Protein AF-A0A924MZS1-F1 (afdb_monomer_lite)

Secondary structure (DSSP, 8-state):
---------------------------HHHHHHHHHHH----HHHHHHHHHHHHHHHHHHTT-SSSEETTEESS--TTS-HHHHHHHHTTGGG---HHHHHHHHHHHHHHHHHHHHHHHHHHHHH---HHHHHHHHHHHHT--HHHHTSHHHHHHHHHHHHHHHHHHHSTTS---S-TT-HHHHHIIIIISSS---TTS-HHHHHHHHHHHHHHHHHH--STTB-SSSSSSB---TTS-HHHHHHHHTTGGG-S-HHHHHHHHHHHHHHHHHHHHHHHHHHTTS-TTHHHHHHHHHHHHS-HHHHHHHT--HHHHHHHHHHHHHHHHHHHTB-TTS-B--SS--GGG--

Radius of gyration: 25.41 Å; chains: 1; bounding box: 68×72×89 Å

pLDDT: mean 84.21, std 16.55, range [26.95, 98.62]

Sequence (349 aa):
ATKATAADTASTSAAKTSGSSVNVTLSAEALAALAAQTDSRTIDTVVVSAPTALDHLLSDAKATSALKDGKATISLAGLDRRSLYAIASNKGGKFPIEEQVVATLQMKATRDASLSAPASAMRVTGDHAGLYTAALANLEAAGPEEKAMVQWAKDKAALTEGHQQASDKPGVAPSGIDGDPVAAYLKDTGGVVASPRTRDIKAVASDVRSVLDKQYAAATGDGMATDPDDGTIDFSKFDNRSLAAVALNKGAQFSEHEVAQAAAEVKTRNRDSISSSYKSAKGSDSSAFGKSLITQYTAMSDEERQAAGWTPALYDKMVALQNLSDKLASLFNPDGSVNTGGTSLLDYL

Structure (mmCIF, N/CA/C/O backbone):
data_AF-A0A924MZS1-F1
#
_entry.id   AF-A0A924MZS1-F1
#
loop_
_atom_site.group_PDB
_atom_site.id
_atom_site.type_symbol
_atom_site.label_atom_id
_atom_site.label_alt_id
_atom_site.label_comp_id
_atom_site.label_asym_id
_atom_site.label_entity_id
_atom_site.label_seq_id
_atom_site.pdbx_PDB_ins_code
_atom_site.Cartn_x
_atom_site.Cartn_y
_atom_site.Cartn_z
_atom_site.occupancy
_atom_site.B_iso_or_equiv
_atom_site.auth_seq_id
_atom_site.auth_comp_id
_atom_site.auth_asym_id
_atom_site.auth_atom_id
_atom_site.pdbx_PDB_model_num
ATOM 1 N N . ALA A 1 1 ? 45.488 -13.259 -59.897 1.00 35.09 1 ALA A N 1
ATOM 2 C CA . ALA A 1 1 ? 44.722 -11.994 -59.876 1.00 35.09 1 ALA A CA 1
ATOM 3 C C . ALA A 1 1 ? 43.748 -12.074 -61.046 1.00 35.09 1 ALA A C 1
ATOM 5 O O . ALA A 1 1 ? 44.204 -12.416 -62.121 1.00 35.09 1 ALA A O 1
ATOM 6 N N . THR A 1 2 ? 42.429 -11.981 -60.912 1.00 33.94 2 THR A N 1
ATOM 7 C CA . THR A 1 2 ? 41.632 -11.095 -60.055 1.00 33.94 2 THR A CA 1
ATOM 8 C C . THR A 1 2 ? 40.301 -11.784 -59.718 1.00 33.94 2 THR A C 1
ATOM 10 O O . THR A 1 2 ? 39.800 -12.602 -60.483 1.00 33.94 2 THR A O 1
ATOM 13 N N . LYS A 1 3 ? 39.782 -11.473 -58.532 1.00 26.95 3 LYS A N 1
ATOM 14 C CA . LYS A 1 3 ? 38.594 -12.009 -57.859 1.00 26.95 3 LYS A CA 1
ATOM 15 C C . LYS A 1 3 ? 37.472 -10.961 -57.933 1.00 26.95 3 LYS A C 1
ATOM 17 O O . LYS A 1 3 ? 37.798 -9.795 -57.738 1.00 26.95 3 LYS A O 1
ATOM 22 N N . ALA A 1 4 ? 36.219 -11.387 -58.150 1.00 30.41 4 ALA A N 1
ATOM 23 C CA . ALA A 1 4 ? 34.967 -10.947 -57.481 1.00 30.41 4 ALA A CA 1
ATOM 24 C C . ALA A 1 4 ? 33.738 -11.119 -58.417 1.00 30.41 4 ALA A C 1
ATOM 26 O O . ALA A 1 4 ? 33.714 -10.518 -59.483 1.00 30.41 4 ALA A O 1
ATOM 27 N N . THR A 1 5 ? 32.840 -12.098 -58.212 1.00 29.44 5 THR A N 1
ATOM 28 C CA . THR A 1 5 ? 31.584 -12.126 -57.399 1.00 29.44 5 THR A CA 1
ATOM 29 C C . THR A 1 5 ? 30.510 -11.085 -57.737 1.00 29.44 5 THR A C 1
ATOM 31 O O . THR A 1 5 ? 30.717 -9.914 -57.446 1.00 29.44 5 THR A O 1
ATOM 34 N N . ALA A 1 6 ? 29.320 -11.543 -58.167 1.00 28.17 6 ALA A N 1
ATOM 35 C CA . ALA A 1 6 ? 28.067 -11.475 -57.388 1.00 28.17 6 ALA A CA 1
ATOM 36 C C . ALA A 1 6 ? 26.857 -12.107 -58.121 1.00 28.17 6 ALA A C 1
ATOM 38 O O . ALA A 1 6 ? 26.798 -12.102 -59.346 1.00 28.17 6 ALA A O 1
ATOM 39 N N . ALA A 1 7 ? 25.887 -12.532 -57.299 1.00 29.30 7 ALA A N 1
ATOM 40 C CA . ALA A 1 7 ? 24.493 -12.909 -57.568 1.00 29.30 7 ALA A CA 1
ATOM 41 C C . ALA A 1 7 ? 24.212 -14.362 -57.996 1.00 29.30 7 ALA A C 1
ATOM 43 O O . ALA A 1 7 ? 24.126 -14.674 -59.178 1.00 29.30 7 ALA A O 1
ATOM 44 N N . ASP A 1 8 ? 23.939 -15.213 -57.001 1.00 27.95 8 ASP A N 1
ATOM 45 C CA . ASP A 1 8 ? 23.000 -16.323 -57.173 1.00 27.95 8 ASP A CA 1
ATOM 46 C C . ASP A 1 8 ? 21.852 -16.178 -56.165 1.00 27.95 8 ASP A C 1
ATOM 48 O O . ASP A 1 8 ? 22.052 -15.898 -54.981 1.00 27.95 8 ASP A O 1
ATOM 52 N N . THR A 1 9 ? 20.642 -16.289 -56.696 1.00 31.83 9 THR A N 1
ATOM 53 C CA . THR A 1 9 ? 19.357 -16.182 -56.015 1.00 31.83 9 THR A CA 1
ATOM 54 C C . THR A 1 9 ? 18.894 -17.600 -55.724 1.00 31.83 9 THR A C 1
ATOM 56 O O . THR A 1 9 ? 18.418 -18.285 -56.623 1.00 31.83 9 THR A O 1
ATOM 59 N N . ALA A 1 10 ? 19.019 -18.049 -54.476 1.00 30.84 10 ALA A N 1
ATOM 60 C CA . ALA A 1 10 ? 18.540 -19.365 -54.066 1.00 30.84 10 ALA A CA 1
ATOM 61 C C . ALA A 1 10 ? 17.268 -19.243 -53.221 1.00 30.84 10 ALA A C 1
ATOM 63 O O . ALA A 1 10 ? 17.279 -18.863 -52.050 1.00 30.84 10 ALA A O 1
ATOM 64 N N . SER A 1 11 ? 16.164 -19.577 -53.878 1.00 29.44 11 SER A N 1
ATOM 65 C CA . SER A 1 11 ? 14.817 -19.714 -53.350 1.00 29.44 11 SER A CA 1
ATOM 66 C C . SER A 1 11 ? 14.700 -20.820 -52.292 1.00 29.44 11 SER A C 1
ATOM 68 O O . SER A 1 11 ? 15.249 -21.907 -52.435 1.00 29.44 11 SER A O 1
ATOM 70 N N . THR A 1 12 ? 13.901 -20.527 -51.264 1.00 33.88 12 THR A N 1
ATOM 71 C CA . THR A 1 12 ? 13.036 -21.437 -50.489 1.00 33.88 12 THR A CA 1
ATOM 72 C C . THR A 1 12 ? 13.458 -22.902 -50.323 1.00 33.88 12 THR A C 1
ATOM 74 O O . THR A 1 12 ? 13.195 -23.755 -51.170 1.00 33.88 12 THR A O 1
ATOM 77 N N . SER A 1 13 ? 13.886 -23.232 -49.106 1.00 28.64 13 SER A N 1
ATOM 78 C CA . SER A 1 13 ? 13.544 -24.506 -48.465 1.00 28.64 13 SER A CA 1
ATOM 79 C C . SER A 1 13 ? 13.416 -24.305 -46.958 1.00 28.64 13 SER A C 1
ATOM 81 O O . SER A 1 13 ? 14.375 -24.429 -46.204 1.00 28.64 13 SER A O 1
ATOM 83 N N . ALA A 1 14 ? 12.199 -23.968 -46.522 1.00 31.91 14 ALA A N 1
ATOM 84 C CA . ALA A 1 14 ? 11.799 -24.139 -45.135 1.00 31.91 14 ALA A CA 1
ATOM 85 C C . ALA A 1 14 ? 11.696 -25.646 -44.864 1.00 31.91 14 ALA A C 1
ATOM 87 O O . ALA A 1 14 ? 10.840 -26.333 -45.428 1.00 31.91 14 ALA A O 1
ATOM 88 N N . ALA A 1 15 ? 12.593 -26.163 -44.029 1.00 32.81 15 ALA A N 1
ATOM 89 C CA . ALA A 1 15 ? 12.509 -27.523 -43.530 1.00 32.81 15 ALA A CA 1
ATOM 90 C C . ALA A 1 15 ? 11.218 -27.670 -42.709 1.00 32.81 15 ALA A C 1
ATOM 92 O O . ALA A 1 15 ? 11.071 -27.077 -41.641 1.00 32.81 15 ALA A O 1
ATOM 93 N N . LYS A 1 16 ? 10.268 -28.455 -43.228 1.00 36.09 16 LYS A N 1
ATOM 94 C CA . LYS A 1 16 ? 9.101 -28.925 -42.480 1.00 36.09 16 LYS A CA 1
ATOM 95 C C . LYS A 1 16 ? 9.575 -29.889 -41.396 1.00 36.09 16 LYS A C 1
ATOM 97 O O . LYS A 1 16 ? 9.771 -31.072 -41.661 1.00 36.09 16 LYS A O 1
ATOM 102 N N . THR A 1 17 ? 9.715 -29.403 -40.172 1.00 34.22 17 THR A N 1
ATOM 103 C CA . THR A 1 17 ? 9.625 -30.256 -38.990 1.00 34.22 17 THR A CA 1
ATOM 104 C C . THR A 1 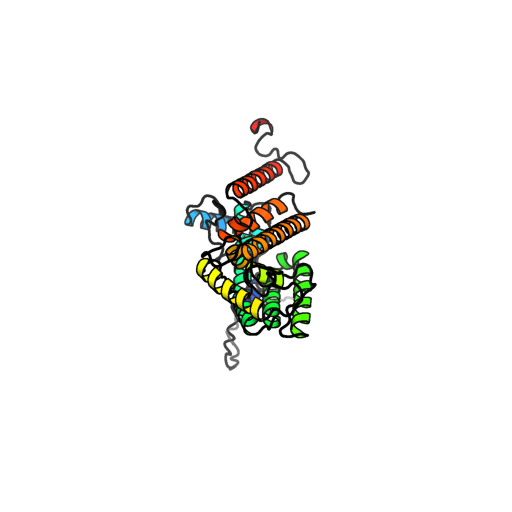17 ? 8.147 -30.404 -38.642 1.00 34.22 17 THR A C 1
ATOM 106 O O . THR A 1 17 ? 7.501 -29.493 -38.133 1.00 34.22 17 THR A O 1
ATOM 109 N N . SER A 1 18 ? 7.585 -31.570 -38.960 1.00 43.84 18 SER A N 1
ATOM 110 C CA . SER A 1 18 ? 6.322 -32.034 -38.387 1.00 43.84 18 SER A CA 1
ATOM 111 C C . SER A 1 18 ? 6.529 -32.291 -36.892 1.00 43.84 18 SER A C 1
ATOM 113 O O . SER A 1 18 ? 6.782 -33.414 -36.474 1.00 43.84 18 SER A O 1
ATOM 115 N N . GLY A 1 19 ? 6.477 -31.228 -36.094 1.00 38.50 19 GLY A N 1
ATOM 116 C CA . GLY A 1 19 ? 6.336 -31.285 -34.647 1.00 38.50 19 GLY A CA 1
ATOM 117 C C . GLY A 1 19 ? 4.934 -30.818 -34.291 1.00 38.50 19 GLY A C 1
ATOM 118 O O . GLY A 1 19 ? 4.512 -29.761 -34.752 1.00 38.50 19 GLY A O 1
ATOM 119 N N . SER A 1 20 ? 4.206 -31.616 -33.511 1.00 38.28 20 SER A N 1
ATOM 120 C CA . SER A 1 20 ? 2.961 -31.207 -32.856 1.00 38.28 20 SER A CA 1
ATOM 121 C C . SER A 1 20 ? 3.121 -29.785 -32.314 1.00 38.28 20 SER A C 1
ATOM 123 O O . SER A 1 20 ? 3.942 -29.567 -31.423 1.00 38.28 20 SER A O 1
ATOM 125 N N . SER A 1 21 ? 2.385 -28.815 -32.861 1.00 38.06 21 SER A N 1
ATOM 126 C CA . SER A 1 21 ? 2.397 -27.449 -32.347 1.00 38.06 21 SER A CA 1
ATOM 127 C C . SER A 1 21 ? 1.724 -27.468 -30.979 1.00 38.06 21 SER A C 1
ATOM 129 O O . SER A 1 21 ? 0.501 -27.388 -30.867 1.00 38.06 21 SER A O 1
ATOM 131 N N . VAL A 1 22 ? 2.520 -27.636 -29.927 1.00 47.31 22 VAL A N 1
ATOM 132 C CA . VAL A 1 22 ? 2.083 -27.321 -28.574 1.00 47.31 22 VAL A CA 1
ATOM 133 C C . VAL A 1 22 ? 1.905 -25.808 -28.562 1.00 47.31 22 VAL A C 1
ATOM 135 O O . VAL A 1 22 ? 2.885 -25.066 -28.522 1.00 47.31 22 VAL A O 1
ATOM 138 N N . ASN A 1 23 ? 0.662 -25.339 -28.667 1.00 43.12 23 ASN A N 1
ATOM 139 C CA . ASN A 1 23 ? 0.350 -23.943 -28.390 1.00 43.12 23 ASN A CA 1
ATOM 140 C C . ASN A 1 23 ? 0.557 -23.732 -26.889 1.00 43.12 23 ASN A C 1
ATOM 142 O O . ASN A 1 23 ? -0.334 -23.989 -26.082 1.00 43.12 23 ASN A O 1
ATOM 146 N N . VAL A 1 24 ? 1.770 -23.328 -26.512 1.00 59.25 24 VAL A N 1
ATOM 147 C CA . VAL A 1 24 ? 2.064 -22.857 -25.162 1.00 59.25 24 VAL A CA 1
ATOM 148 C C . VAL A 1 24 ? 1.467 -21.459 -25.055 1.00 59.25 24 VAL A C 1
ATOM 150 O O . VAL A 1 24 ? 2.076 -20.476 -25.471 1.00 59.25 24 VAL A O 1
ATOM 153 N N . THR A 1 25 ? 0.246 -21.369 -24.536 1.00 70.50 25 THR A N 1
ATOM 154 C CA . THR A 1 25 ? -0.327 -20.079 -24.150 1.00 70.50 25 THR A CA 1
ATOM 155 C C . THR A 1 25 ? 0.399 -19.614 -22.893 1.00 70.50 25 THR A C 1
ATOM 157 O O . THR A 1 25 ? 0.217 -20.180 -21.816 1.00 70.50 25 THR A O 1
ATOM 160 N N . LEU A 1 26 ? 1.270 -18.617 -23.041 1.00 73.81 26 LEU A N 1
ATOM 161 C CA . LEU A 1 26 ? 1.919 -17.947 -21.917 1.00 73.81 26 LEU A CA 1
ATOM 162 C C . LEU A 1 26 ? 0.859 -17.242 -21.054 1.00 73.81 26 LEU A C 1
ATOM 164 O O . LEU A 1 26 ? -0.128 -16.725 -21.584 1.00 73.81 26 LEU A O 1
ATOM 168 N N . SER A 1 27 ? 1.058 -17.204 -19.733 1.00 73.06 27 SER A N 1
ATOM 169 C CA . SER A 1 27 ? 0.216 -16.378 -18.858 1.00 73.06 27 SER A CA 1
ATOM 170 C C . SER A 1 27 ? 0.404 -14.889 -19.183 1.00 73.06 27 SER A C 1
ATOM 172 O O . SER A 1 27 ? 1.396 -14.507 -19.811 1.00 73.06 27 SER A O 1
ATOM 174 N N . ALA A 1 28 ? -0.521 -14.029 -18.750 1.00 65.50 28 ALA A N 1
ATOM 175 C CA . ALA A 1 28 ? -0.403 -12.583 -18.956 1.00 65.50 28 ALA A CA 1
ATOM 176 C C . ALA A 1 28 ? 0.897 -12.025 -18.344 1.00 65.50 28 ALA A C 1
ATOM 178 O O . ALA A 1 28 ? 1.553 -11.161 -18.923 1.00 65.50 28 ALA A O 1
ATOM 179 N N . GLU A 1 29 ? 1.315 -12.584 -17.212 1.00 63.19 29 GLU A N 1
ATOM 180 C CA . GLU A 1 29 ? 2.540 -12.236 -16.498 1.00 63.19 29 GLU A CA 1
ATOM 181 C C . GLU A 1 29 ? 3.782 -12.714 -17.256 1.00 63.19 29 GLU A C 1
ATOM 183 O O . GLU A 1 29 ? 4.752 -11.968 -17.381 1.00 63.19 29 GLU A O 1
ATOM 188 N N . ALA A 1 30 ? 3.747 -13.928 -17.815 1.00 68.19 30 ALA A N 1
ATOM 189 C CA . ALA A 1 30 ? 4.833 -14.451 -18.640 1.00 68.19 30 ALA A CA 1
ATOM 190 C C . ALA A 1 30 ? 4.972 -13.673 -19.961 1.00 68.19 30 ALA A C 1
ATOM 192 O O . ALA A 1 30 ? 6.090 -13.421 -20.407 1.00 68.19 30 ALA A O 1
ATOM 193 N N . LEU A 1 31 ? 3.857 -13.234 -20.555 1.00 71.12 31 LEU A N 1
ATOM 194 C CA . LEU A 1 31 ? 3.856 -12.338 -21.713 1.00 71.12 31 LEU A CA 1
ATOM 195 C C . LEU A 1 31 ? 4.435 -10.963 -21.367 1.00 71.12 31 LEU A C 1
ATOM 197 O O . LEU A 1 31 ? 5.242 -10.446 -22.132 1.00 71.12 31 LEU A O 1
ATOM 201 N N . ALA A 1 32 ? 4.076 -10.388 -20.216 1.00 67.88 32 ALA A N 1
ATOM 202 C CA . ALA A 1 32 ? 4.621 -9.109 -19.761 1.00 67.88 32 ALA A CA 1
ATOM 203 C C . ALA A 1 32 ? 6.127 -9.193 -19.456 1.00 67.88 32 ALA A C 1
ATOM 205 O O . ALA A 1 32 ? 6.884 -8.299 -19.834 1.00 67.88 32 ALA A O 1
ATOM 206 N N . ALA A 1 33 ? 6.577 -10.283 -18.826 1.00 69.06 33 ALA A N 1
ATOM 207 C CA . ALA A 1 33 ? 7.993 -10.537 -18.570 1.00 69.06 33 ALA A CA 1
ATOM 208 C C . ALA A 1 33 ? 8.781 -10.733 -19.875 1.00 69.06 33 ALA A C 1
ATOM 210 O O . ALA A 1 33 ? 9.865 -10.169 -20.028 1.00 69.06 33 ALA A O 1
ATOM 211 N N . LEU A 1 34 ? 8.221 -11.476 -20.836 1.00 75.19 34 LEU A N 1
ATOM 212 C CA . LEU A 1 34 ? 8.815 -11.636 -22.161 1.00 75.19 34 LEU A CA 1
ATOM 213 C C . LEU A 1 34 ? 8.887 -10.292 -22.893 1.00 75.19 34 LEU A C 1
ATOM 215 O O . LEU A 1 34 ? 9.948 -9.942 -23.395 1.00 75.19 34 LEU A O 1
ATOM 219 N N . ALA A 1 35 ? 7.805 -9.507 -22.888 1.00 74.56 35 ALA A N 1
ATOM 220 C CA . ALA A 1 35 ? 7.771 -8.181 -23.495 1.00 74.56 35 ALA A CA 1
ATOM 221 C C . ALA A 1 35 ? 8.853 -7.264 -22.908 1.00 74.56 35 ALA A C 1
ATOM 223 O O . ALA A 1 35 ? 9.595 -6.654 -23.671 1.00 74.56 35 ALA A O 1
ATOM 224 N N . ALA A 1 36 ? 9.010 -7.233 -21.579 1.00 72.38 36 ALA A N 1
ATOM 225 C CA . ALA A 1 36 ? 10.068 -6.472 -20.914 1.00 72.38 36 ALA A CA 1
ATOM 226 C C . ALA A 1 36 ? 11.479 -6.966 -21.282 1.00 72.38 36 ALA A C 1
ATOM 228 O O . ALA A 1 36 ? 12.390 -6.158 -21.442 1.00 72.38 36 ALA A O 1
ATOM 229 N N . GLN A 1 37 ? 11.667 -8.279 -21.441 1.00 71.31 37 GLN A N 1
ATOM 230 C CA . GLN A 1 37 ? 12.954 -8.873 -21.814 1.00 71.31 37 GLN A CA 1
ATOM 231 C C . GLN A 1 37 ? 13.314 -8.644 -23.290 1.00 71.31 37 GLN A C 1
ATOM 233 O O . GLN A 1 37 ? 14.492 -8.542 -23.626 1.00 71.31 37 GLN A O 1
ATOM 238 N N . THR A 1 38 ? 12.314 -8.565 -24.169 1.00 76.94 38 THR A N 1
ATOM 239 C CA . THR A 1 38 ? 12.498 -8.343 -25.612 1.00 76.94 38 THR A CA 1
ATOM 240 C C . THR A 1 38 ? 12.378 -6.877 -26.032 1.00 76.94 38 THR A C 1
ATOM 242 O O . THR A 1 38 ? 12.565 -6.568 -27.207 1.00 76.94 38 THR A O 1
ATOM 245 N N . ASP A 1 39 ? 12.068 -5.966 -25.103 1.00 78.50 39 ASP A N 1
ATOM 246 C CA . ASP A 1 39 ? 11.948 -4.536 -25.384 1.00 78.50 39 ASP A CA 1
ATOM 247 C C . ASP A 1 39 ? 13.319 -3.925 -25.704 1.00 78.50 39 ASP A C 1
ATOM 249 O O . ASP A 1 39 ? 14.141 -3.666 -24.825 1.00 78.50 39 ASP A O 1
ATOM 253 N N . SER A 1 40 ? 13.551 -3.658 -26.988 1.00 80.44 40 SER A N 1
ATOM 254 C CA . SER A 1 40 ? 14.789 -3.058 -27.483 1.00 80.44 40 SER A CA 1
ATOM 255 C C . SER A 1 40 ? 14.809 -1.527 -27.410 1.00 80.44 40 SER A C 1
ATOM 257 O O . SER A 1 40 ? 15.785 -0.921 -27.857 1.00 80.44 40 SER A O 1
ATOM 259 N N . ARG A 1 41 ? 13.751 -0.867 -26.908 1.00 86.00 41 ARG A N 1
ATOM 260 C CA . ARG A 1 41 ? 13.747 0.598 -26.748 1.00 86.00 41 ARG A CA 1
ATOM 261 C C . ARG A 1 41 ? 14.839 1.008 -25.758 1.00 86.00 41 ARG A C 1
ATOM 263 O O . ARG A 1 41 ? 15.087 0.326 -24.763 1.00 86.00 41 ARG A O 1
ATOM 270 N N . THR A 1 42 ? 15.490 2.141 -25.997 1.00 85.62 42 THR A N 1
ATOM 271 C CA . THR A 1 42 ? 16.342 2.765 -24.973 1.00 85.62 42 THR A CA 1
ATOM 272 C C . THR A 1 42 ? 15.472 3.520 -23.974 1.00 85.62 42 THR A C 1
ATOM 274 O O . THR A 1 42 ? 14.377 3.968 -24.326 1.00 85.62 42 THR A O 1
ATOM 277 N N . ILE A 1 43 ? 15.961 3.717 -22.745 1.00 84.50 43 ILE A N 1
ATOM 278 C CA . ILE A 1 43 ? 15.238 4.534 -21.762 1.00 84.50 43 ILE A CA 1
ATOM 279 C C . ILE A 1 43 ? 15.015 5.965 -22.273 1.00 84.50 43 ILE A C 1
ATOM 281 O O . ILE A 1 43 ? 13.944 6.521 -22.062 1.00 84.50 43 ILE A O 1
ATOM 285 N N . ASP A 1 44 ? 15.957 6.517 -23.043 1.00 87.12 44 ASP A N 1
ATOM 286 C CA . ASP A 1 44 ? 15.818 7.841 -23.659 1.00 87.12 44 ASP A CA 1
ATOM 287 C C . ASP A 1 44 ? 14.657 7.892 -24.658 1.00 87.12 44 ASP A C 1
ATOM 289 O O . ASP A 1 44 ? 13.891 8.853 -24.677 1.00 87.12 44 ASP A O 1
ATOM 293 N N . THR A 1 45 ? 14.472 6.830 -25.449 1.00 88.00 45 THR A N 1
ATOM 294 C CA . THR A 1 45 ? 13.339 6.728 -26.384 1.00 88.00 45 THR A CA 1
ATOM 295 C C . THR A 1 45 ? 12.013 6.695 -25.624 1.00 88.00 45 THR A C 1
ATOM 297 O O . THR A 1 45 ? 11.065 7.387 -25.995 1.00 88.00 45 THR A O 1
ATOM 300 N N . VAL A 1 46 ? 11.955 5.931 -24.528 1.00 89.50 46 VAL A N 1
ATOM 301 C CA . VAL A 1 46 ? 10.769 5.856 -23.662 1.00 89.50 46 VAL A CA 1
ATOM 302 C C . VAL A 1 46 ? 10.452 7.233 -23.072 1.00 89.50 46 VAL A C 1
ATOM 304 O O . VAL A 1 46 ? 9.323 7.703 -23.207 1.00 89.50 46 VAL A O 1
ATOM 307 N N . VAL A 1 47 ? 11.453 7.921 -22.513 1.00 89.31 47 VAL A N 1
ATOM 308 C CA . VAL A 1 47 ? 11.316 9.261 -21.912 1.00 89.31 47 VAL A CA 1
ATOM 309 C C . VAL A 1 47 ? 10.853 10.312 -22.921 1.00 89.31 47 VAL A C 1
ATOM 311 O O . VAL A 1 47 ? 10.083 11.195 -22.560 1.00 89.31 47 VAL A O 1
ATOM 314 N N . VAL A 1 48 ? 11.284 10.229 -24.182 1.00 89.19 48 VAL A N 1
ATOM 315 C CA . VAL A 1 48 ? 10.836 11.156 -25.235 1.00 89.19 48 VAL A CA 1
ATOM 316 C C . VAL A 1 48 ? 9.388 10.889 -25.654 1.00 89.19 48 VAL A C 1
ATOM 318 O O . VAL A 1 48 ? 8.655 11.836 -25.924 1.00 89.19 48 VAL A O 1
ATOM 321 N N . SER A 1 49 ? 8.961 9.625 -25.700 1.00 87.62 49 SER A N 1
ATOM 322 C CA . SER A 1 49 ? 7.616 9.252 -26.169 1.00 87.62 49 SER A CA 1
ATOM 323 C C . SER A 1 49 ? 6.510 9.378 -25.112 1.00 87.62 49 SER A C 1
ATOM 325 O O . SER A 1 49 ? 5.359 9.647 -25.456 1.00 87.62 49 SER A O 1
ATOM 327 N N . ALA A 1 50 ? 6.842 9.198 -23.831 1.00 91.06 50 ALA A N 1
ATOM 328 C CA . ALA A 1 50 ? 5.866 9.166 -22.744 1.00 91.06 50 ALA A CA 1
ATO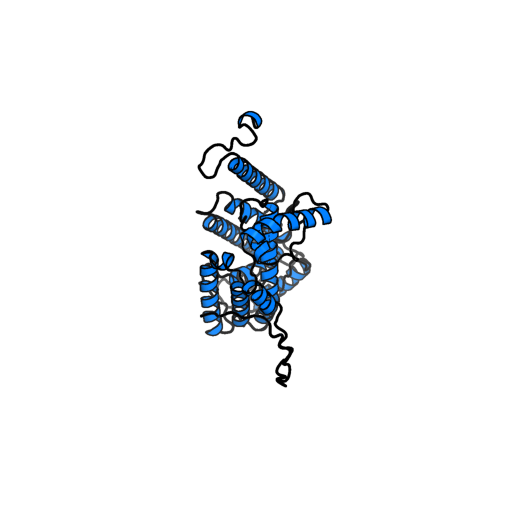M 329 C C . ALA A 1 50 ? 5.063 10.476 -22.568 1.00 91.06 50 ALA A C 1
ATOM 331 O O . ALA A 1 50 ? 3.847 10.371 -22.398 1.00 91.06 50 ALA A O 1
ATOM 332 N N . PRO A 1 51 ? 5.656 11.686 -22.673 1.00 91.69 51 PRO A N 1
ATOM 333 C CA . PRO A 1 51 ? 4.898 12.938 -22.598 1.00 91.69 51 PRO A CA 1
ATOM 334 C C . PRO A 1 51 ? 3.804 13.037 -23.665 1.00 91.69 51 PRO A C 1
ATOM 336 O O . PRO A 1 51 ? 2.664 13.340 -23.346 1.00 91.69 51 PRO A O 1
ATOM 339 N N . THR A 1 52 ? 4.101 12.670 -24.917 1.00 91.88 52 THR A N 1
ATOM 340 C CA . THR A 1 52 ? 3.103 12.697 -26.001 1.00 91.88 52 THR A CA 1
ATOM 341 C C . THR A 1 52 ? 1.931 11.751 -25.734 1.00 91.88 52 THR A C 1
ATOM 343 O O . THR A 1 52 ? 0.787 12.081 -26.044 1.00 91.88 52 THR A O 1
ATOM 346 N N . ALA A 1 53 ? 2.191 10.581 -25.145 1.00 92.56 53 ALA A N 1
ATOM 347 C CA . ALA A 1 53 ? 1.125 9.663 -24.750 1.00 92.56 53 ALA A CA 1
ATOM 348 C C . ALA A 1 53 ? 0.257 10.250 -23.622 1.00 92.56 53 ALA A C 1
ATOM 350 O O . ALA A 1 53 ? -0.965 10.119 -23.657 1.00 92.56 53 ALA A O 1
ATOM 351 N N . LEU A 1 54 ? 0.871 10.922 -22.646 1.00 94.50 54 LEU A N 1
ATOM 352 C CA . LEU A 1 54 ? 0.164 11.586 -21.548 1.00 94.50 54 LEU A CA 1
ATOM 353 C C . LEU A 1 54 ? -0.678 12.770 -22.036 1.00 94.50 54 LEU A C 1
ATOM 355 O O . LEU A 1 54 ? -1.846 12.862 -21.664 1.00 94.50 54 LEU A O 1
ATOM 359 N N . ASP A 1 55 ? -0.142 13.600 -22.932 1.00 94.31 55 ASP A N 1
ATOM 360 C CA . ASP A 1 55 ? -0.870 14.710 -23.558 1.00 94.31 55 ASP A CA 1
ATOM 361 C C . ASP A 1 55 ? -2.120 14.215 -24.294 1.00 94.31 55 ASP A C 1
ATOM 363 O O . ASP A 1 55 ? -3.199 14.801 -24.177 1.00 94.31 55 ASP A O 1
ATOM 367 N N . HIS A 1 56 ? -2.002 13.098 -25.020 1.00 95.00 56 HIS A N 1
ATOM 368 C CA . HIS A 1 56 ? -3.140 12.473 -25.690 1.00 95.00 56 HIS A CA 1
ATOM 369 C C . HIS A 1 56 ? -4.198 12.007 -24.684 1.00 95.00 56 HIS A C 1
ATOM 371 O O . HIS A 1 56 ? -5.378 12.306 -24.850 1.00 95.00 56 HIS A O 1
ATOM 377 N N . LEU A 1 57 ? -3.787 11.324 -23.609 1.00 96.19 57 LEU A N 1
ATOM 378 C CA . LEU A 1 57 ? -4.701 10.849 -22.565 1.00 96.19 57 LEU A CA 1
ATOM 379 C C . LEU A 1 57 ? -5.409 12.004 -21.843 1.00 96.19 57 LEU A C 1
ATOM 381 O O . LEU A 1 57 ? -6.604 11.913 -21.561 1.00 96.19 57 LEU A O 1
ATOM 385 N N . LEU A 1 58 ? -4.696 13.097 -21.563 1.00 95.94 58 LEU A N 1
ATOM 386 C CA . LEU A 1 58 ? -5.256 14.309 -20.961 1.00 95.94 58 LEU A CA 1
ATOM 387 C C . LEU A 1 58 ? -6.250 14.993 -21.903 1.00 95.94 58 LEU A C 1
ATOM 389 O O . LEU A 1 58 ? -7.349 15.353 -21.478 1.00 95.94 58 LEU A O 1
ATOM 393 N N . SER A 1 59 ? -5.895 15.120 -23.182 1.00 96.44 59 SER A N 1
ATOM 394 C CA . SER A 1 59 ? -6.757 15.689 -24.220 1.00 96.44 59 SER A CA 1
ATOM 395 C C . SER A 1 59 ? -8.052 14.888 -24.387 1.00 96.44 59 SER A C 1
ATOM 397 O O . SER A 1 59 ? -9.144 15.461 -24.327 1.00 96.44 59 SER A O 1
ATOM 399 N N . ASP A 1 60 ? -7.953 13.560 -24.497 1.00 95.81 60 ASP A N 1
ATOM 400 C CA . ASP A 1 60 ? -9.104 12.656 -24.609 1.00 95.81 60 ASP A CA 1
ATOM 401 C C . ASP A 1 60 ? -10.027 12.756 -23.390 1.00 95.81 60 ASP A C 1
ATOM 403 O O . ASP A 1 60 ? -11.254 12.812 -23.519 1.00 95.81 60 ASP A O 1
ATOM 407 N N . ALA A 1 61 ? -9.434 12.830 -22.195 1.00 95.38 61 ALA A N 1
ATOM 408 C CA . ALA A 1 61 ? -10.157 13.005 -20.941 1.00 95.38 61 ALA A CA 1
ATOM 409 C C . ALA A 1 61 ? -10.679 14.438 -20.731 1.00 95.38 61 ALA A C 1
ATOM 411 O O . ALA A 1 61 ? -11.429 14.680 -19.782 1.00 95.38 61 ALA A O 1
ATOM 412 N N . LYS A 1 62 ? -10.296 15.396 -21.590 1.00 96.06 62 LYS A N 1
ATOM 413 C CA . LYS A 1 62 ? -10.535 16.841 -21.419 1.00 96.06 62 LYS A CA 1
ATOM 414 C C . LYS A 1 62 ? -10.068 17.343 -20.048 1.00 96.06 62 LYS A C 1
ATOM 416 O O . LYS A 1 62 ? -10.713 18.189 -19.424 1.00 96.06 62 LYS A O 1
ATOM 421 N N . ALA A 1 63 ? -8.959 16.790 -19.571 1.00 94.62 63 ALA A N 1
ATOM 422 C CA . ALA A 1 63 ? -8.361 17.090 -18.284 1.00 94.62 63 ALA A CA 1
ATOM 423 C C . ALA A 1 63 ? -7.124 17.974 -18.466 1.00 94.62 63 ALA A C 1
ATOM 425 O O . ALA A 1 63 ? -6.351 17.807 -19.402 1.00 94.62 63 ALA A O 1
ATOM 426 N N . THR A 1 64 ? -6.920 18.912 -17.544 1.00 91.12 64 THR A N 1
ATOM 427 C CA . THR A 1 64 ? -5.750 19.809 -17.539 1.00 91.12 64 THR A CA 1
ATOM 428 C C . THR A 1 64 ? -4.628 19.327 -16.618 1.00 91.12 64 THR A C 1
ATOM 430 O O . THR A 1 64 ? -3.585 19.960 -16.541 1.00 91.12 64 THR A O 1
ATOM 433 N N . SER A 1 65 ? -4.867 18.257 -15.858 1.00 91.62 65 SER A N 1
ATOM 434 C CA . SER A 1 65 ? -3.915 17.618 -14.948 1.00 91.62 65 SER A CA 1
ATOM 435 C C . SER A 1 65 ? -4.308 16.157 -14.780 1.00 91.62 65 SER A C 1
ATOM 437 O O . SER A 1 65 ? -5.505 15.860 -14.794 1.00 91.62 65 SER A O 1
ATOM 439 N N . ALA A 1 66 ? -3.326 15.273 -14.585 1.00 92.81 66 ALA A N 1
ATOM 440 C CA . ALA A 1 66 ? -3.528 13.841 -14.359 1.00 92.81 66 ALA A CA 1
ATOM 441 C C . ALA A 1 66 ? -4.214 13.533 -13.016 1.00 92.81 66 ALA A C 1
ATOM 443 O O . ALA A 1 66 ? -4.793 12.458 -12.846 1.00 92.81 66 ALA A O 1
ATOM 444 N N . LEU A 1 67 ? -4.182 14.474 -12.067 1.00 91.62 67 LEU A N 1
ATOM 445 C CA . LEU A 1 67 ? -4.735 14.308 -10.730 1.00 91.62 67 LEU A CA 1
ATOM 446 C C . LEU A 1 67 ? -5.547 15.543 -10.326 1.00 91.62 67 LEU A C 1
ATOM 448 O O . LEU A 1 67 ? -5.067 16.673 -10.400 1.00 91.62 67 LEU A O 1
ATOM 452 N N . LYS A 1 68 ? -6.777 15.325 -9.857 1.00 89.50 68 LYS A N 1
ATOM 453 C CA . LYS A 1 68 ? -7.663 16.377 -9.350 1.00 89.50 68 LYS A CA 1
ATOM 454 C C . LYS A 1 68 ? -8.409 15.882 -8.117 1.00 89.50 68 LYS A C 1
ATOM 456 O O . LYS A 1 68 ? -8.964 14.788 -8.136 1.00 89.50 68 LYS A O 1
ATOM 461 N N . ASP A 1 69 ? -8.400 16.670 -7.043 1.00 85.69 69 ASP A N 1
ATOM 462 C CA . ASP A 1 69 ? -9.080 16.354 -5.775 1.00 85.69 69 ASP A CA 1
ATOM 463 C C . ASP A 1 69 ? -8.703 14.962 -5.215 1.00 85.69 69 ASP A C 1
ATOM 465 O O . ASP A 1 69 ? -9.533 14.225 -4.679 1.00 85.69 69 ASP A O 1
ATOM 469 N N . GLY A 1 70 ? -7.439 14.560 -5.395 1.00 84.75 70 GLY A N 1
ATOM 470 C CA . GLY A 1 70 ? -6.926 13.250 -4.988 1.00 84.75 70 GLY A CA 1
ATOM 471 C C . GLY A 1 70 ? -7.393 12.071 -5.850 1.00 84.75 70 GLY A C 1
ATOM 472 O O . GLY A 1 70 ? -7.232 10.921 -5.439 1.00 84.75 70 GLY A O 1
ATOM 473 N N . LYS A 1 71 ? -7.973 12.330 -7.026 1.00 88.12 71 LYS A N 1
ATOM 474 C CA . LYS A 1 71 ? -8.464 11.317 -7.969 1.00 88.12 71 LYS A CA 1
ATOM 475 C C . LYS A 1 71 ? -7.756 11.443 -9.311 1.00 88.12 71 LYS A C 1
ATOM 477 O O . LYS A 1 71 ? -7.566 12.548 -9.818 1.00 88.12 71 LYS A O 1
ATOM 482 N N . ALA A 1 72 ? -7.374 10.305 -9.886 1.00 92.31 72 A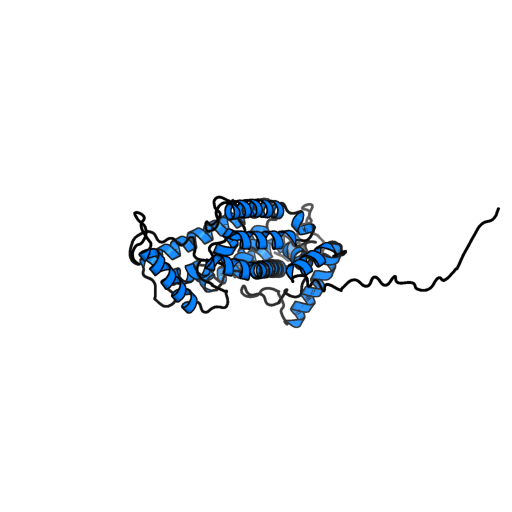LA A N 1
ATOM 483 C CA . ALA A 1 72 ? -6.823 10.266 -11.234 1.00 92.31 72 ALA A CA 1
ATOM 484 C C . ALA A 1 72 ? -7.892 10.709 -12.246 1.00 92.31 72 ALA A C 1
ATOM 486 O O . ALA A 1 72 ? -9.041 10.270 -12.173 1.00 92.31 72 ALA A O 1
ATOM 487 N N . THR A 1 73 ? -7.516 11.580 -13.174 1.00 95.38 73 THR A N 1
ATOM 488 C CA . THR A 1 73 ? -8.381 12.071 -14.261 1.00 95.38 73 THR A CA 1
ATOM 489 C C . THR A 1 73 ? -8.168 11.295 -15.560 1.00 95.38 73 THR A C 1
ATOM 491 O O . THR A 1 73 ? -9.030 11.311 -16.434 1.00 95.38 73 THR A O 1
ATOM 494 N N . ILE A 1 74 ? -7.036 10.595 -15.666 1.00 94.31 74 ILE A N 1
ATOM 495 C CA . ILE A 1 74 ? -6.637 9.772 -16.806 1.00 94.31 74 ILE A CA 1
ATOM 496 C C . ILE A 1 74 ? -6.379 8.333 -16.360 1.00 94.31 74 ILE A C 1
ATOM 498 O O . ILE A 1 74 ? -5.995 8.076 -15.217 1.00 94.31 74 ILE A O 1
ATOM 502 N N . SER A 1 75 ? -6.566 7.385 -17.278 1.00 93.00 75 SER A N 1
ATOM 503 C CA . SER A 1 75 ? -6.160 5.994 -17.076 1.00 93.00 75 SER A CA 1
ATOM 504 C C . SER A 1 75 ? -4.822 5.743 -17.757 1.00 93.00 75 SER A C 1
ATOM 506 O O . SER A 1 75 ? -4.671 6.018 -18.944 1.00 93.00 75 SER A O 1
ATOM 508 N N . LEU A 1 76 ? -3.871 5.172 -17.018 1.00 94.81 76 LEU A N 1
ATOM 509 C CA . LEU A 1 76 ? -2.567 4.774 -17.554 1.00 94.81 76 LEU A CA 1
ATOM 510 C C . LEU A 1 76 ? -2.475 3.264 -17.810 1.00 94.81 76 LEU A C 1
ATOM 512 O O . LEU A 1 76 ? -1.391 2.747 -18.058 1.00 94.81 76 LEU A O 1
ATOM 516 N N . ALA A 1 77 ? -3.598 2.541 -17.757 1.00 90.31 77 ALA A N 1
ATOM 517 C CA . ALA A 1 77 ? -3.627 1.086 -17.919 1.00 90.31 77 ALA A CA 1
ATOM 518 C C . ALA A 1 77 ? -3.133 0.606 -19.297 1.00 90.31 77 ALA A C 1
ATOM 520 O O . ALA A 1 77 ? -2.728 -0.544 -19.430 1.00 90.31 77 ALA A O 1
ATOM 521 N N . GLY A 1 78 ? -3.157 1.479 -20.311 1.00 88.94 78 GLY A N 1
ATOM 522 C CA . GLY A 1 78 ? -2.615 1.198 -21.642 1.00 88.94 78 GLY A CA 1
ATOM 523 C C . GLY A 1 78 ? -1.102 1.407 -21.775 1.00 88.94 78 GLY A C 1
ATOM 524 O O . GLY A 1 78 ? -0.544 1.052 -22.811 1.00 88.94 78 GLY A O 1
ATOM 525 N N . LEU A 1 79 ? -0.433 1.983 -20.770 1.00 91.56 79 LEU A N 1
ATOM 526 C CA . LEU A 1 79 ? 1.014 2.185 -20.799 1.00 91.56 79 LEU A CA 1
ATOM 527 C C . LEU A 1 79 ? 1.749 0.939 -20.309 1.00 91.56 79 LEU A C 1
ATOM 529 O O . LEU A 1 79 ? 1.367 0.306 -19.325 1.00 91.56 79 LEU A O 1
ATOM 533 N N . ASP A 1 80 ? 2.853 0.616 -20.977 1.00 89.81 80 ASP A N 1
ATOM 534 C CA . ASP A 1 80 ? 3.721 -0.473 -20.552 1.00 89.81 80 ASP A CA 1
ATOM 535 C C . ASP A 1 80 ? 4.477 -0.126 -19.256 1.00 89.81 80 ASP A C 1
ATOM 537 O O . ASP A 1 80 ? 4.715 1.043 -18.939 1.00 89.81 80 ASP A O 1
ATOM 541 N N . ARG A 1 81 ? 4.889 -1.156 -18.504 1.00 91.00 81 ARG A N 1
ATOM 542 C CA . ARG A 1 81 ? 5.555 -1.009 -17.198 1.00 91.00 81 ARG A CA 1
ATOM 543 C C . ARG A 1 81 ? 6.782 -0.098 -17.250 1.00 91.00 81 ARG A C 1
ATOM 545 O O . ARG A 1 81 ? 7.025 0.639 -16.298 1.00 91.00 81 ARG A O 1
ATOM 552 N N . ARG A 1 82 ? 7.542 -0.125 -18.345 1.00 90.94 82 ARG A N 1
ATOM 553 C CA . ARG A 1 82 ? 8.759 0.676 -18.481 1.00 90.94 82 ARG A CA 1
ATOM 554 C C . ARG A 1 82 ? 8.435 2.148 -18.710 1.00 90.94 82 ARG A C 1
ATOM 556 O O . ARG A 1 82 ? 9.063 3.001 -18.088 1.00 90.94 82 ARG A O 1
ATOM 563 N N . SER A 1 83 ? 7.415 2.441 -19.517 1.00 92.38 83 SER A N 1
ATOM 564 C CA . SER A 1 83 ? 6.848 3.791 -19.652 1.00 92.38 83 SER A CA 1
ATOM 565 C C . SER A 1 83 ? 6.306 4.307 -18.316 1.00 92.38 83 SER A C 1
ATOM 567 O O . SER A 1 83 ? 6.658 5.407 -17.894 1.00 92.38 83 SER A O 1
ATOM 569 N N . LEU A 1 84 ? 5.530 3.486 -17.599 1.00 94.50 84 LEU A N 1
ATOM 570 C CA . LEU A 1 84 ? 5.038 3.820 -16.259 1.00 94.50 84 LEU A CA 1
ATOM 571 C C . LEU A 1 84 ? 6.184 4.103 -15.286 1.00 94.50 84 LEU A C 1
ATOM 573 O O . LEU A 1 84 ? 6.127 5.090 -14.561 1.00 94.50 84 LEU A O 1
ATOM 577 N N . TYR A 1 85 ? 7.242 3.290 -15.294 1.00 93.06 85 TYR A N 1
ATOM 578 C CA . TYR A 1 85 ? 8.409 3.517 -14.449 1.00 93.06 85 TYR A CA 1
ATOM 579 C C . TYR A 1 85 ? 9.156 4.801 -14.822 1.00 93.06 85 TYR A C 1
ATOM 581 O O . TYR A 1 85 ? 9.574 5.538 -13.928 1.00 93.06 85 TYR A O 1
ATOM 589 N N . ALA A 1 86 ? 9.317 5.104 -16.113 1.00 93.00 86 ALA A N 1
ATOM 590 C CA . ALA A 1 86 ? 9.963 6.336 -16.561 1.00 93.00 86 ALA A CA 1
ATOM 591 C C . ALA A 1 86 ? 9.212 7.580 -16.056 1.00 93.00 86 ALA A C 1
ATOM 593 O O . ALA A 1 86 ? 9.841 8.478 -15.495 1.00 93.00 86 ALA A O 1
ATOM 594 N N . ILE A 1 87 ? 7.879 7.580 -16.167 1.00 94.69 87 ILE A N 1
ATOM 595 C CA . ILE A 1 87 ? 7.012 8.642 -15.639 1.00 94.69 87 ILE A CA 1
ATOM 596 C C . ILE A 1 87 ? 7.110 8.678 -14.109 1.00 94.69 87 ILE A C 1
ATOM 598 O O . ILE A 1 87 ? 7.455 9.699 -13.522 1.00 94.69 87 ILE A O 1
ATOM 602 N N . ALA A 1 88 ? 6.887 7.543 -13.443 1.00 93.44 88 ALA A N 1
ATOM 603 C CA . ALA A 1 88 ? 6.866 7.445 -11.987 1.00 93.44 88 ALA A CA 1
ATOM 604 C C . ALA A 1 88 ? 8.206 7.803 -11.335 1.00 93.44 88 ALA A C 1
ATOM 606 O O . ALA A 1 88 ? 8.209 8.304 -10.220 1.00 93.44 88 ALA A O 1
ATOM 607 N N . SER A 1 89 ? 9.346 7.582 -11.987 1.00 89.62 89 SER A N 1
ATOM 608 C CA . SER A 1 89 ? 10.670 7.956 -11.462 1.00 89.62 89 SER A CA 1
ATOM 609 C C . SER A 1 89 ? 11.183 9.296 -11.994 1.00 89.62 89 SER A C 1
ATOM 611 O O . SER A 1 89 ? 12.352 9.621 -11.797 1.00 89.62 89 SER A O 1
ATOM 613 N N . ASN A 1 90 ? 10.313 10.069 -12.653 1.00 90.50 90 ASN A N 1
ATOM 614 C CA . ASN A 1 90 ? 10.627 11.347 -13.283 1.00 90.50 90 ASN A CA 1
ATOM 615 C C . ASN A 1 90 ? 11.892 11.295 -14.159 1.00 90.50 90 ASN A C 1
ATOM 617 O O . ASN A 1 90 ? 12.753 12.179 -14.099 1.00 90.50 90 ASN A O 1
ATOM 621 N N . LYS A 1 91 ? 12.064 10.229 -14.950 1.00 88.50 91 LYS A N 1
ATOM 622 C CA . LYS A 1 91 ? 13.249 10.101 -15.806 1.00 88.50 91 LYS A CA 1
ATOM 623 C C . LYS A 1 91 ? 13.297 11.260 -16.794 1.00 88.50 91 LYS A C 1
ATOM 625 O O . LYS A 1 91 ? 12.325 11.563 -17.471 1.00 88.50 91 LYS A O 1
ATOM 630 N N . GLY A 1 92 ? 14.446 11.924 -16.860 1.00 83.06 92 GLY A N 1
ATOM 631 C CA . GLY A 1 92 ? 14.624 13.122 -17.678 1.00 83.06 92 GLY A CA 1
ATOM 632 C C . GLY A 1 92 ? 14.075 14.413 -17.064 1.00 83.06 92 GLY A C 1
ATOM 633 O O . GLY A 1 92 ? 14.282 15.460 -17.667 1.00 83.06 92 GLY A O 1
ATOM 634 N N . GLY A 1 93 ? 13.432 14.371 -15.888 1.00 84.44 93 GLY A N 1
ATOM 635 C CA . GLY A 1 93 ? 13.028 15.563 -15.133 1.00 84.44 93 GLY A CA 1
ATOM 636 C C . GLY A 1 93 ? 11.876 16.362 -15.747 1.00 84.44 93 GLY A C 1
ATOM 637 O O . GLY A 1 93 ? 11.797 17.566 -15.524 1.00 84.44 93 GLY A O 1
ATOM 638 N N . LYS A 1 94 ? 11.027 15.727 -16.565 1.00 81.56 94 LYS A N 1
ATOM 639 C CA . LYS A 1 94 ? 10.003 16.410 -17.381 1.00 81.56 94 LYS A CA 1
ATOM 640 C C . LYS A 1 94 ? 8.561 16.120 -16.976 1.00 81.56 94 LYS A C 1
ATOM 642 O O . LYS A 1 94 ? 7.667 16.708 -17.570 1.00 81.56 94 LYS A O 1
ATOM 647 N N . PHE A 1 95 ? 8.325 15.225 -16.020 1.00 89.44 95 PHE A N 1
ATOM 648 C CA . PHE A 1 95 ? 6.974 14.790 -15.675 1.00 89.44 95 PHE A CA 1
ATOM 649 C C . PHE A 1 95 ? 6.435 15.594 -14.484 1.00 89.44 95 PHE A C 1
ATOM 651 O O . PHE A 1 95 ? 7.039 15.532 -13.406 1.00 89.44 95 PHE A O 1
ATOM 658 N N . PRO A 1 96 ? 5.312 16.323 -14.629 1.00 89.44 96 PRO A N 1
ATOM 659 C CA . PRO A 1 96 ? 4.551 16.874 -13.513 1.00 89.44 96 PRO A CA 1
ATOM 660 C C . PRO A 1 96 ? 4.291 15.854 -12.406 1.00 89.44 96 PRO A C 1
ATOM 662 O O . PRO A 1 96 ? 4.096 14.663 -12.665 1.00 89.44 96 PRO A O 1
ATOM 665 N N . ILE A 1 97 ? 4.260 16.312 -11.155 1.00 88.56 97 ILE A N 1
ATOM 666 C CA . ILE A 1 97 ? 4.156 15.412 -10.005 1.00 88.56 97 ILE A CA 1
ATOM 667 C C . ILE A 1 97 ? 2.874 14.578 -10.031 1.00 88.56 97 ILE A C 1
ATOM 669 O O . ILE A 1 97 ? 2.884 13.411 -9.644 1.00 88.56 97 ILE A O 1
ATOM 673 N N . GLU A 1 98 ? 1.784 15.142 -10.543 1.00 91.62 98 GLU A N 1
ATOM 674 C CA . GLU A 1 98 ? 0.497 14.478 -10.689 1.00 91.62 98 GLU A CA 1
ATOM 675 C C . GLU A 1 98 ? 0.596 13.259 -11.611 1.00 91.62 98 GLU A C 1
ATOM 677 O O . GLU A 1 98 ? 0.070 12.196 -11.285 1.00 91.62 98 GLU A O 1
ATOM 682 N N . GLU A 1 99 ? 1.326 13.372 -12.721 1.00 94.38 99 GLU A N 1
ATOM 683 C CA . GLU A 1 99 ? 1.574 12.254 -13.637 1.00 94.38 99 GLU A CA 1
ATOM 684 C C . GLU A 1 99 ? 2.440 11.187 -12.975 1.00 94.38 99 GLU A C 1
ATOM 686 O O . GLU A 1 99 ? 2.141 9.995 -13.068 1.00 94.38 99 GLU A O 1
ATOM 691 N N . GLN A 1 100 ? 3.477 11.604 -12.241 1.00 94.44 100 GLN A N 1
ATOM 692 C CA . GLN A 1 100 ? 4.325 10.678 -11.494 1.00 94.44 100 GLN A CA 1
ATOM 693 C C . GLN A 1 100 ? 3.524 9.900 -10.440 1.00 94.44 100 GLN A C 1
ATOM 695 O O . GLN A 1 100 ? 3.742 8.699 -10.256 1.00 94.44 100 GLN A O 1
ATOM 700 N N . VAL A 1 101 ? 2.603 10.568 -9.738 1.00 94.62 101 VAL A N 1
ATOM 701 C CA . VAL A 1 101 ? 1.709 9.952 -8.749 1.00 94.62 101 VAL A CA 1
ATOM 702 C C . VAL A 1 101 ? 0.777 8.955 -9.429 1.00 94.62 101 VAL A C 1
ATOM 704 O O . VAL A 1 101 ? 0.731 7.799 -9.013 1.00 94.62 101 VAL A O 1
ATOM 707 N N . VAL A 1 102 ? 0.081 9.346 -10.500 1.00 95.38 102 VAL A N 1
ATOM 708 C CA . VAL A 1 102 ? -0.846 8.446 -11.207 1.00 95.38 102 VAL A CA 1
ATOM 709 C C . VAL A 1 102 ? -0.107 7.247 -11.809 1.00 95.38 102 VAL A C 1
ATOM 711 O O . VAL A 1 102 ? -0.601 6.124 -11.718 1.00 95.38 102 VAL A O 1
ATOM 714 N N . ALA A 1 103 ? 1.108 7.433 -12.332 1.00 96.25 103 ALA A N 1
ATOM 715 C CA . ALA A 1 103 ? 1.949 6.332 -12.802 1.00 96.25 103 ALA A CA 1
ATOM 716 C C . ALA A 1 103 ? 2.361 5.391 -11.660 1.00 96.25 103 ALA A C 1
ATOM 718 O O . ALA A 1 103 ? 2.253 4.172 -11.799 1.00 96.25 103 ALA A O 1
ATOM 719 N N . THR A 1 104 ? 2.743 5.937 -10.501 1.00 94.88 104 THR A N 1
ATOM 720 C CA . THR A 1 104 ? 3.065 5.146 -9.299 1.00 94.88 104 THR A CA 1
ATOM 721 C C . THR A 1 104 ? 1.855 4.324 -8.837 1.00 94.88 104 THR A C 1
ATOM 723 O O . THR A 1 104 ? 1.983 3.133 -8.540 1.00 94.88 104 THR A O 1
ATOM 726 N N . LEU A 1 105 ? 0.661 4.924 -8.833 1.00 93.75 105 LEU A N 1
ATOM 727 C CA . LEU A 1 105 ? -0.590 4.239 -8.502 1.00 93.75 105 LEU A CA 1
ATOM 728 C C . LEU A 1 105 ? -0.946 3.162 -9.528 1.00 93.75 105 LEU A C 1
ATOM 730 O O . LEU A 1 105 ? -1.380 2.084 -9.132 1.00 93.75 105 LEU A O 1
ATOM 734 N N . GLN A 1 106 ? -0.735 3.403 -10.824 1.00 94.69 106 GLN A N 1
ATOM 735 C CA . GLN A 1 106 ? -0.987 2.404 -11.865 1.00 94.69 106 GLN A CA 1
ATOM 736 C C . GLN A 1 106 ? -0.044 1.200 -11.732 1.00 94.69 106 GLN A C 1
ATOM 738 O O . GLN A 1 106 ? -0.484 0.053 -11.851 1.00 94.69 106 GLN A O 1
ATOM 743 N N . MET A 1 107 ? 1.240 1.429 -11.437 1.00 93.62 107 MET A N 1
ATOM 744 C CA . MET A 1 107 ? 2.187 0.344 -11.152 1.00 93.62 107 MET A CA 1
ATOM 745 C C . MET A 1 107 ? 1.753 -0.462 -9.924 1.00 93.62 107 MET A C 1
ATOM 747 O O . MET A 1 107 ? 1.778 -1.695 -9.953 1.00 93.62 107 MET A O 1
ATOM 751 N N . LYS A 1 108 ? 1.298 0.219 -8.862 1.00 91.38 108 LYS A N 1
ATOM 752 C CA . LYS A 1 108 ? 0.732 -0.435 -7.676 1.00 91.38 108 LYS A CA 1
ATOM 753 C C . LYS A 1 108 ? -0.519 -1.243 -8.022 1.00 91.38 108 LYS A C 1
ATOM 755 O O . LYS A 1 108 ? -0.591 -2.403 -7.649 1.00 91.38 108 LYS A O 1
ATOM 760 N N . ALA A 1 109 ? -1.466 -0.682 -8.770 1.00 89.62 109 ALA A N 1
ATOM 761 C CA . ALA A 1 109 ? -2.689 -1.374 -9.174 1.00 89.62 109 ALA A CA 1
ATOM 762 C C . ALA A 1 109 ? -2.391 -2.633 -10.006 1.00 89.62 109 ALA A C 1
ATOM 764 O O . ALA A 1 109 ? -3.025 -3.667 -9.813 1.00 89.62 109 ALA A O 1
ATOM 765 N N . THR A 1 110 ? -1.387 -2.565 -10.882 1.00 90.00 110 THR A N 1
ATOM 766 C CA . THR A 1 110 ? -0.934 -3.708 -11.690 1.00 90.00 110 THR A CA 1
ATOM 767 C C . THR A 1 110 ? -0.343 -4.815 -10.812 1.00 90.00 110 THR A C 1
ATOM 769 O O . THR A 1 110 ? -0.668 -5.987 -10.995 1.00 90.00 110 THR A O 1
ATOM 772 N N . ARG A 1 111 ? 0.468 -4.452 -9.809 1.00 91.50 111 ARG A N 1
ATOM 773 C CA . ARG A 1 111 ? 0.959 -5.393 -8.789 1.00 91.50 111 ARG A CA 1
ATOM 774 C C . ARG A 1 111 ? -0.193 -5.981 -7.972 1.00 91.50 111 ARG A C 1
ATOM 776 O O . ARG A 1 111 ? -0.258 -7.185 -7.777 1.00 91.50 111 ARG A O 1
ATOM 783 N N . ASP A 1 112 ? -1.108 -5.150 -7.491 1.00 89.69 112 ASP A N 1
ATOM 784 C CA . ASP A 1 112 ? -2.211 -5.610 -6.649 1.00 89.69 112 ASP A CA 1
ATOM 785 C C . ASP A 1 112 ? -3.110 -6.601 -7.408 1.00 89.69 112 ASP A C 1
ATOM 787 O O . ASP A 1 112 ? -3.592 -7.572 -6.821 1.00 89.69 112 ASP A O 1
ATOM 791 N N . ALA A 1 113 ? -3.290 -6.389 -8.717 1.00 87.62 113 ALA A N 1
ATOM 792 C CA . ALA A 1 113 ? -4.002 -7.305 -9.600 1.00 87.62 113 ALA A CA 1
ATOM 793 C C . ALA A 1 113 ? -3.295 -8.665 -9.724 1.00 87.62 113 ALA A C 1
ATOM 795 O O . ALA A 1 113 ? -3.960 -9.693 -9.598 1.00 87.62 113 ALA A O 1
ATOM 796 N N . SER A 1 114 ? -1.966 -8.690 -9.896 1.00 88.75 114 SER A N 1
ATOM 797 C CA . SER A 1 114 ? -1.204 -9.947 -9.996 1.00 88.75 114 SER A CA 1
ATOM 798 C C . SER A 1 114 ? -1.174 -10.737 -8.681 1.00 88.75 114 SER A C 1
ATOM 800 O O . SER A 1 114 ? -1.098 -11.965 -8.692 1.00 88.75 114 SER A O 1
ATOM 802 N N . LEU A 1 115 ? -1.309 -10.055 -7.541 1.00 91.19 115 LEU A N 1
ATOM 803 C CA . LEU A 1 115 ? -1.339 -10.679 -6.214 1.00 91.19 115 LEU A CA 1
ATOM 804 C C . LEU A 1 115 ? -2.743 -11.084 -5.743 1.00 91.19 115 LEU A C 1
ATOM 806 O O . LEU A 1 115 ? -2.869 -11.907 -4.836 1.00 91.19 115 LEU A O 1
ATOM 810 N N . SER A 1 116 ? -3.802 -10.550 -6.355 1.00 88.44 116 SER A N 1
ATOM 811 C CA . SER A 1 116 ? -5.177 -10.692 -5.857 1.00 88.44 116 SER A CA 1
ATOM 812 C C . SER A 1 116 ? -5.661 -12.144 -5.771 1.00 88.44 116 SER A C 1
ATOM 814 O O . SER A 1 116 ? -6.204 -12.566 -4.741 1.00 88.44 116 SER A O 1
ATOM 816 N N . ALA A 1 117 ? -5.451 -12.933 -6.828 1.00 88.75 117 ALA A N 1
ATOM 817 C CA . ALA A 1 117 ? -5.866 -14.335 -6.855 1.00 88.75 117 ALA A CA 1
ATOM 818 C C . ALA A 1 117 ? -5.030 -15.213 -5.896 1.00 88.75 117 ALA A C 1
ATOM 820 O O . ALA A 1 117 ? -5.640 -15.889 -5.062 1.00 88.75 117 ALA A O 1
ATOM 821 N N . PRO A 1 118 ? -3.680 -15.158 -5.904 1.00 90.50 118 PRO A N 1
ATOM 822 C CA . PRO A 1 118 ? -2.853 -15.849 -4.911 1.00 90.50 118 PRO A CA 1
ATOM 823 C C . PRO A 1 118 ? -3.195 -15.477 -3.465 1.00 90.50 118 PRO A C 1
ATOM 825 O O . PRO A 1 118 ? -3.275 -16.351 -2.607 1.00 90.50 118 PRO A O 1
ATOM 828 N N . ALA A 1 119 ? -3.475 -14.203 -3.187 1.00 89.69 119 ALA A N 1
ATOM 829 C CA . ALA A 1 119 ? -3.871 -13.767 -1.852 1.00 89.69 119 ALA A CA 1
ATOM 830 C C . ALA A 1 119 ? -5.235 -14.327 -1.442 1.00 89.69 119 ALA A C 1
ATOM 832 O O . ALA A 1 119 ? -5.442 -14.688 -0.288 1.00 89.69 119 ALA A O 1
ATOM 833 N N . SER A 1 120 ? -6.166 -14.443 -2.388 1.00 85.44 120 SER A N 1
ATOM 834 C CA . SER A 1 120 ? -7.469 -15.059 -2.134 1.00 85.44 120 SER A CA 1
ATOM 835 C C . SER A 1 120 ? -7.346 -16.557 -1.855 1.00 85.44 120 SER A C 1
ATOM 837 O O . SER A 1 120 ? -7.989 -17.048 -0.931 1.00 85.44 120 SER A O 1
ATOM 839 N N . ALA A 1 121 ? -6.475 -17.265 -2.577 1.00 86.75 121 ALA A N 1
ATOM 840 C CA . ALA A 1 121 ? -6.160 -18.663 -2.288 1.00 86.75 121 ALA A CA 1
ATOM 841 C C . ALA A 1 121 ? -5.493 -18.827 -0.911 1.00 86.75 121 ALA A C 1
ATOM 843 O O . ALA A 1 121 ? -5.890 -19.700 -0.136 1.00 86.75 121 ALA A O 1
ATOM 844 N N . MET A 1 122 ? -4.543 -17.950 -0.572 1.00 89.81 122 MET A N 1
ATOM 845 C CA . MET A 1 122 ? -3.886 -17.928 0.738 1.00 89.81 122 MET A CA 1
ATOM 846 C C . MET A 1 122 ? -4.899 -17.746 1.873 1.00 89.81 122 MET A C 1
ATOM 848 O O . MET A 1 122 ? -4.852 -18.492 2.843 1.00 89.81 122 MET A O 1
ATOM 852 N N . ARG A 1 123 ? -5.882 -16.843 1.748 1.00 85.00 123 ARG A N 1
ATOM 853 C CA . ARG A 1 123 ? -6.905 -16.643 2.798 1.00 85.00 123 ARG A CA 1
ATOM 854 C C . ARG A 1 123 ? -7.735 -17.895 3.087 1.00 85.00 123 ARG A C 1
ATOM 856 O O . ARG A 1 123 ? -8.182 -18.079 4.213 1.00 85.00 123 ARG A O 1
ATOM 863 N N . VAL A 1 124 ? -7.967 -18.731 2.076 1.00 84.38 124 VAL A N 1
ATOM 864 C CA . VAL A 1 124 ? -8.762 -19.961 2.215 1.00 84.38 124 VAL A CA 1
ATOM 865 C C . VAL A 1 124 ? -7.917 -21.112 2.759 1.00 84.38 124 VAL A C 1
ATOM 867 O O . VAL A 1 124 ? -8.406 -21.917 3.544 1.00 84.38 124 VAL A O 1
ATOM 870 N N . THR A 1 125 ? -6.659 -21.202 2.334 1.00 85.88 125 THR A N 1
ATOM 871 C CA . THR A 1 125 ? -5.786 -22.355 2.611 1.00 85.88 125 THR A CA 1
ATOM 872 C C . THR A 1 125 ? -4.822 -22.133 3.777 1.00 85.88 125 THR A C 1
ATOM 874 O O . THR A 1 125 ? -4.293 -23.096 4.321 1.00 85.88 125 THR A O 1
ATOM 877 N N . GLY A 1 126 ? -4.566 -20.878 4.146 1.00 85.62 126 GLY A N 1
ATOM 878 C CA . GLY A 1 126 ? -3.472 -20.470 5.028 1.00 85.62 126 GLY A CA 1
ATOM 879 C C . GLY A 1 126 ? -2.083 -20.557 4.380 1.00 85.62 126 GLY A C 1
ATOM 880 O O . GLY A 1 126 ? -1.094 -20.190 5.015 1.00 85.62 126 GLY A O 1
ATOM 881 N N . ASP A 1 127 ? -1.971 -21.027 3.135 1.00 88.00 127 ASP A N 1
ATOM 882 C CA . ASP A 1 127 ? -0.685 -21.203 2.465 1.00 88.00 127 ASP A CA 1
ATOM 883 C C . ASP A 1 127 ? -0.185 -19.887 1.855 1.00 88.00 127 ASP A C 1
ATOM 885 O O . ASP A 1 127 ? -0.764 -19.339 0.915 1.00 88.00 127 ASP A O 1
ATOM 889 N N . HIS A 1 128 ? 0.920 -19.380 2.401 1.00 92.31 128 HIS A N 1
ATOM 890 C CA . HIS A 1 128 ? 1.531 -18.124 1.979 1.00 92.31 128 HIS A CA 1
ATOM 891 C C . HIS A 1 128 ? 2.516 -18.312 0.815 1.00 92.31 128 HIS A C 1
ATOM 893 O O . HIS A 1 128 ? 2.791 -17.344 0.103 1.00 92.31 128 HIS A O 1
ATOM 899 N N . ALA A 1 129 ? 3.027 -19.526 0.572 1.00 94.12 129 ALA A N 1
ATOM 900 C CA . ALA A 1 129 ? 4.104 -19.761 -0.393 1.00 94.12 129 ALA A CA 1
ATOM 901 C C . ALA A 1 129 ? 3.702 -19.359 -1.822 1.00 94.12 129 ALA A C 1
ATOM 903 O O . ALA A 1 129 ? 4.472 -18.705 -2.536 1.00 94.12 129 ALA A O 1
ATOM 904 N N . GLY A 1 130 ? 2.459 -19.651 -2.218 1.00 92.75 130 GLY A N 1
ATOM 905 C CA . GLY A 1 130 ? 1.918 -19.237 -3.516 1.00 92.75 130 GLY A CA 1
ATOM 906 C C . GLY A 1 130 ? 1.854 -17.714 -3.696 1.00 92.75 130 GLY A C 1
ATOM 907 O O . GLY A 1 130 ? 2.134 -17.206 -4.783 1.00 92.75 130 GLY A O 1
ATOM 908 N N . LEU A 1 131 ? 1.557 -16.965 -2.628 1.00 94.12 131 LEU A N 1
ATOM 909 C CA . LEU A 1 131 ? 1.524 -15.501 -2.669 1.00 94.12 131 LEU A CA 1
ATOM 910 C C . LEU A 1 131 ? 2.932 -14.900 -2.797 1.00 94.12 131 LEU A C 1
ATOM 912 O O . LEU A 1 131 ? 3.135 -14.011 -3.625 1.00 94.12 131 LEU A O 1
ATOM 916 N N . TYR A 1 132 ? 3.918 -15.413 -2.053 1.00 96.50 132 TYR A N 1
ATOM 917 C CA . TYR A 1 132 ? 5.315 -14.980 -2.208 1.00 96.50 132 TYR A CA 1
ATOM 918 C C . TYR A 1 132 ? 5.884 -15.343 -3.583 1.00 96.50 132 TYR A C 1
ATOM 920 O O . TYR A 1 132 ? 6.606 -14.541 -4.175 1.00 96.50 132 TYR A O 1
ATOM 928 N N . THR A 1 133 ? 5.510 -16.500 -4.137 1.00 95.81 133 THR A N 1
ATOM 929 C CA . THR A 1 133 ? 5.886 -16.894 -5.505 1.00 95.81 133 THR A CA 1
ATOM 930 C C . THR A 1 133 ? 5.371 -15.884 -6.531 1.00 95.81 133 THR A C 1
ATOM 932 O O . THR A 1 133 ? 6.131 -15.411 -7.377 1.00 95.81 133 THR A O 1
ATOM 935 N N . ALA A 1 134 ? 4.095 -15.497 -6.436 1.00 94.75 134 ALA A N 1
ATOM 936 C CA . ALA A 1 134 ? 3.510 -14.493 -7.321 1.00 94.75 134 ALA A CA 1
ATOM 937 C C . ALA A 1 134 ? 4.174 -13.114 -7.159 1.00 94.75 134 ALA A C 1
ATOM 939 O O . ALA A 1 134 ? 4.446 -12.435 -8.151 1.00 94.75 134 ALA A O 1
ATOM 940 N N . ALA A 1 135 ? 4.501 -12.718 -5.926 1.00 95.50 135 ALA A N 1
ATOM 941 C CA . ALA A 1 135 ? 5.210 -11.471 -5.652 1.00 95.50 135 ALA A CA 1
ATOM 942 C C . ALA A 1 135 ? 6.624 -11.451 -6.246 1.00 95.50 135 ALA A C 1
ATOM 944 O O . ALA A 1 135 ? 7.001 -10.455 -6.869 1.00 95.50 135 ALA A O 1
ATOM 945 N N . LEU A 1 136 ? 7.378 -12.549 -6.130 1.00 95.69 136 LEU A N 1
ATOM 946 C CA . LEU A 1 136 ? 8.687 -12.703 -6.770 1.00 95.69 136 LEU A CA 1
ATOM 947 C C . LEU A 1 136 ? 8.577 -12.617 -8.293 1.00 95.69 136 LEU A C 1
ATOM 949 O O . LEU A 1 136 ? 9.332 -11.872 -8.913 1.00 95.69 136 LEU A O 1
ATOM 953 N N . ALA A 1 137 ? 7.611 -13.314 -8.897 1.00 92.50 137 ALA A N 1
ATOM 954 C CA . ALA A 1 137 ? 7.388 -13.261 -10.340 1.00 92.50 137 ALA A CA 1
ATOM 955 C C . ALA A 1 137 ? 7.067 -11.832 -10.816 1.00 92.50 137 ALA A C 1
ATOM 957 O O . ALA A 1 137 ? 7.660 -11.343 -11.780 1.00 92.50 137 ALA A O 1
ATOM 958 N N . ASN A 1 138 ? 6.192 -11.122 -10.098 1.00 92.25 138 ASN A N 1
ATOM 959 C CA . ASN A 1 138 ? 5.874 -9.728 -10.393 1.00 92.25 138 ASN A CA 1
ATOM 960 C C . ASN A 1 138 ? 7.102 -8.811 -10.244 1.00 92.25 138 ASN A C 1
ATOM 962 O O . ASN A 1 138 ? 7.300 -7.907 -11.058 1.00 92.25 138 ASN A O 1
ATOM 966 N N . LEU A 1 139 ? 7.939 -9.019 -9.223 1.00 93.44 139 LEU A N 1
ATOM 967 C CA . LEU A 1 139 ? 9.169 -8.247 -9.030 1.00 93.44 139 LEU A CA 1
ATOM 968 C C . LEU A 1 139 ? 10.196 -8.520 -10.143 1.00 93.44 139 LEU A C 1
ATOM 970 O O . LEU A 1 139 ? 10.848 -7.593 -10.623 1.00 93.44 139 LEU A O 1
ATOM 974 N N . GLU A 1 140 ? 10.320 -9.770 -10.588 1.00 91.25 140 GLU A N 1
ATOM 975 C CA . GLU A 1 140 ? 11.258 -10.183 -11.636 1.00 91.25 140 GLU A CA 1
ATOM 976 C C . GLU A 1 140 ? 10.841 -9.754 -13.046 1.00 91.25 140 GLU A C 1
ATOM 978 O O . GLU A 1 140 ? 11.706 -9.598 -13.909 1.00 91.25 140 GLU A O 1
ATOM 983 N N . ALA A 1 141 ? 9.556 -9.472 -13.269 1.00 88.00 141 ALA A N 1
ATOM 984 C CA . ALA A 1 141 ? 9.056 -8.868 -14.507 1.00 88.00 141 ALA A CA 1
ATOM 985 C C . ALA A 1 141 ? 9.452 -7.381 -14.677 1.00 88.00 141 ALA A C 1
ATOM 987 O O . ALA A 1 141 ? 9.011 -6.724 -15.619 1.00 88.00 141 ALA A O 1
ATOM 988 N N . ALA A 1 142 ? 10.232 -6.820 -13.747 1.00 89.12 142 ALA A N 1
ATOM 989 C CA . ALA A 1 142 ? 10.771 -5.466 -13.821 1.00 89.12 142 ALA A CA 1
ATOM 990 C C . ALA A 1 142 ? 11.722 -5.272 -15.012 1.00 89.12 142 ALA A C 1
ATOM 992 O O . ALA A 1 142 ? 12.491 -6.171 -15.359 1.00 89.12 142 ALA A O 1
ATOM 993 N N . GLY A 1 143 ? 11.715 -4.069 -15.591 1.00 86.44 143 GLY A N 1
ATOM 994 C CA . GLY A 1 143 ? 12.703 -3.676 -16.598 1.00 86.44 143 GLY A CA 1
ATOM 995 C C . GLY A 1 143 ? 14.108 -3.470 -16.002 1.00 86.44 143 GLY A C 1
ATOM 996 O O . GLY A 1 143 ? 14.252 -3.377 -14.778 1.00 86.44 143 GLY A O 1
ATOM 997 N N . PRO A 1 144 ? 15.158 -3.362 -16.838 1.00 85.75 144 PRO A N 1
ATOM 998 C CA . PRO A 1 144 ? 16.535 -3.166 -16.377 1.00 85.75 144 PRO A CA 1
ATOM 999 C C . PRO A 1 144 ? 16.708 -1.963 -15.442 1.00 85.75 144 PRO A C 1
ATOM 1001 O O . PRO A 1 144 ? 17.456 -2.038 -14.469 1.00 85.75 144 PRO A O 1
ATOM 1004 N N . GLU A 1 145 ? 15.992 -0.869 -15.703 1.00 87.75 145 GLU A N 1
ATOM 1005 C CA . GLU A 1 145 ? 16.089 0.358 -14.913 1.00 87.75 145 GLU A CA 1
ATOM 1006 C C . GLU A 1 145 ? 15.513 0.190 -13.503 1.00 87.75 145 GLU A C 1
ATOM 1008 O O . GLU A 1 145 ? 16.101 0.671 -12.537 1.00 87.75 145 GLU A O 1
ATOM 1013 N N . GLU A 1 146 ? 14.399 -0.533 -13.369 1.00 90.19 146 GLU A N 1
ATOM 1014 C CA . GLU A 1 146 ? 13.826 -0.897 -12.069 1.00 90.19 146 GLU A CA 1
ATOM 1015 C C . GLU A 1 146 ? 14.757 -1.843 -11.301 1.00 90.19 146 GLU A C 1
ATOM 1017 O O . GLU A 1 146 ? 14.999 -1.629 -10.113 1.00 90.19 146 GLU A O 1
ATOM 1022 N N . LYS A 1 147 ? 15.322 -2.858 -11.975 1.00 91.00 147 LYS A N 1
ATOM 1023 C CA . LYS A 1 147 ? 16.234 -3.835 -11.351 1.00 91.00 147 LYS A CA 1
ATOM 1024 C C . LYS A 1 147 ? 17.541 -3.215 -10.857 1.00 91.00 147 LYS A C 1
ATOM 1026 O O . LYS A 1 147 ? 18.156 -3.746 -9.936 1.00 91.00 147 LYS A O 1
ATOM 1031 N N . ALA A 1 148 ? 17.960 -2.093 -11.440 1.00 90.00 148 ALA A N 1
ATOM 1032 C CA . ALA A 1 148 ? 19.144 -1.356 -11.006 1.00 90.00 148 ALA A CA 1
ATOM 1033 C C . ALA A 1 148 ? 18.942 -0.594 -9.679 1.00 90.00 148 ALA A C 1
ATOM 1035 O O . ALA A 1 148 ? 19.911 -0.101 -9.100 1.00 90.00 148 ALA A O 1
ATOM 1036 N N . MET A 1 149 ? 17.707 -0.479 -9.179 1.00 88.44 149 MET A N 1
ATOM 1037 C CA . MET A 1 149 ? 17.415 0.250 -7.946 1.00 88.44 149 MET A CA 1
ATOM 1038 C C . MET A 1 149 ? 17.801 -0.552 -6.701 1.00 88.44 149 MET A C 1
ATOM 1040 O O . MET A 1 149 ? 17.496 -1.737 -6.577 1.00 88.44 149 MET A O 1
ATOM 1044 N N . VAL A 1 150 ? 18.355 0.134 -5.697 1.00 89.62 150 VAL A N 1
ATOM 1045 C CA . VAL A 1 150 ? 18.656 -0.464 -4.381 1.00 89.62 150 VAL A CA 1
ATOM 1046 C C . VAL A 1 150 ? 17.405 -1.071 -3.739 1.00 89.62 150 VAL A C 1
ATOM 1048 O O . VAL A 1 150 ? 17.478 -2.140 -3.138 1.00 89.62 150 VAL A O 1
ATOM 1051 N N . GLN A 1 151 ? 16.249 -0.414 -3.888 1.00 88.44 151 GLN A N 1
ATOM 1052 C CA . GLN A 1 151 ? 14.991 -0.912 -3.334 1.00 88.44 151 GLN A CA 1
ATOM 1053 C C . GLN A 1 151 ? 14.573 -2.250 -3.956 1.00 88.44 151 GLN A C 1
ATOM 1055 O O . GLN A 1 151 ? 14.138 -3.132 -3.229 1.00 88.44 151 GLN A O 1
ATOM 1060 N N . TRP A 1 152 ? 14.785 -2.447 -5.262 1.00 93.25 152 TRP A N 1
ATOM 1061 C CA . TRP A 1 152 ? 14.456 -3.711 -5.926 1.00 93.25 152 TRP A CA 1
ATOM 1062 C C . TRP A 1 152 ? 15.237 -4.885 -5.323 1.00 93.25 152 TRP A C 1
ATOM 1064 O O . TRP A 1 152 ? 14.671 -5.946 -5.069 1.00 93.25 152 TRP A O 1
ATOM 1074 N N . ALA A 1 153 ? 16.526 -4.686 -5.029 1.00 94.75 153 ALA A N 1
ATOM 1075 C CA . ALA A 1 153 ? 17.353 -5.712 -4.398 1.00 94.75 153 ALA A CA 1
ATOM 1076 C C . ALA A 1 153 ? 16.887 -6.040 -2.967 1.00 94.75 153 ALA A C 1
ATOM 1078 O O . ALA A 1 153 ? 16.877 -7.210 -2.584 1.00 94.75 153 ALA A O 1
ATOM 1079 N N . LYS A 1 154 ? 16.468 -5.026 -2.196 1.00 94.56 154 LYS A N 1
ATOM 1080 C CA . LYS A 1 154 ? 15.888 -5.219 -0.856 1.00 94.56 154 LYS A CA 1
ATOM 1081 C C . LYS A 1 154 ? 14.576 -5.995 -0.917 1.00 94.56 154 LYS A C 1
ATOM 1083 O O . LYS A 1 154 ? 14.436 -6.987 -0.210 1.00 94.56 154 LYS A O 1
ATOM 1088 N N . ASP A 1 155 ? 13.671 -5.595 -1.807 1.00 95.25 155 ASP A N 1
ATOM 1089 C CA . ASP A 1 155 ? 12.386 -6.268 -2.003 1.00 95.25 155 ASP A CA 1
ATOM 1090 C C . ASP A 1 155 ? 12.604 -7.730 -2.413 1.00 95.25 155 ASP A C 1
ATOM 1092 O O . ASP A 1 155 ? 11.961 -8.630 -1.881 1.00 95.25 155 ASP A O 1
ATOM 1096 N N . LYS A 1 156 ? 13.567 -7.997 -3.307 1.00 97.00 156 LYS A N 1
ATOM 1097 C CA . LYS A 1 156 ? 13.911 -9.361 -3.723 1.00 97.00 156 LYS A CA 1
ATOM 1098 C C . LYS A 1 156 ? 14.420 -10.208 -2.559 1.00 97.00 156 LYS A C 1
ATOM 1100 O O . LYS A 1 156 ? 14.019 -11.366 -2.440 1.00 97.00 156 LYS A O 1
ATOM 1105 N N . ALA A 1 157 ? 15.290 -9.655 -1.715 1.00 97.62 157 ALA A N 1
ATOM 1106 C CA . ALA A 1 157 ? 15.804 -10.352 -0.540 1.00 97.62 157 ALA A CA 1
ATOM 1107 C C . ALA A 1 157 ? 14.675 -10.683 0.451 1.00 97.62 157 ALA A C 1
ATOM 1109 O O . ALA A 1 157 ? 14.521 -11.846 0.817 1.00 97.62 157 ALA A O 1
ATOM 1110 N N . ALA A 1 158 ? 13.837 -9.697 0.787 1.00 97.75 158 ALA A N 1
ATOM 1111 C CA . ALA A 1 158 ? 12.696 -9.869 1.684 1.00 97.75 158 ALA A CA 1
ATOM 1112 C C . ALA A 1 158 ? 11.698 -10.916 1.161 1.00 97.75 158 ALA A C 1
ATOM 1114 O O . ALA A 1 158 ? 11.266 -11.798 1.900 1.00 97.75 158 ALA A O 1
ATOM 1115 N N . LEU A 1 159 ? 11.372 -10.878 -0.135 1.00 97.94 159 LEU A N 1
ATOM 1116 C CA . LEU A 1 159 ? 10.473 -11.857 -0.747 1.00 97.94 159 LEU A CA 1
ATOM 1117 C C . LEU A 1 159 ? 11.069 -13.267 -0.790 1.00 97.94 159 LEU A C 1
ATOM 1119 O O . LEU A 1 159 ? 10.338 -14.241 -0.632 1.00 97.94 159 LEU A O 1
ATOM 1123 N N . THR A 1 160 ? 12.382 -13.386 -1.001 1.00 97.62 160 THR A N 1
ATOM 1124 C CA . THR A 1 160 ? 13.071 -14.685 -0.983 1.00 97.62 160 THR A CA 1
ATOM 1125 C C . THR A 1 160 ? 13.055 -15.280 0.424 1.00 97.62 160 THR A C 1
ATOM 1127 O O . THR A 1 160 ? 12.750 -16.460 0.587 1.00 97.62 160 THR A O 1
ATOM 1130 N N . GLU A 1 161 ? 13.322 -14.463 1.444 1.00 97.75 161 GLU A N 1
ATOM 1131 C CA . GLU A 1 161 ? 13.237 -14.881 2.843 1.00 97.75 161 GLU A CA 1
ATOM 1132 C C . GLU A 1 161 ? 11.808 -15.286 3.226 1.00 97.75 161 GLU A C 1
ATOM 1134 O O . GLU A 1 161 ? 11.601 -16.358 3.792 1.00 97.75 161 GLU A O 1
ATOM 1139 N N . GLY A 1 162 ? 10.807 -14.483 2.861 1.00 97.06 162 GLY A N 1
ATOM 1140 C CA . GLY A 1 162 ? 9.408 -14.785 3.155 1.00 97.06 162 GLY A CA 1
ATOM 1141 C C . GLY A 1 162 ? 8.909 -16.039 2.444 1.00 97.06 162 GLY A C 1
ATOM 1142 O O . GLY A 1 162 ? 8.227 -16.860 3.056 1.00 97.06 162 GLY A O 1
ATOM 1143 N N . HIS A 1 163 ? 9.330 -16.260 1.194 1.00 97.25 163 HIS A N 1
ATOM 1144 C CA . HIS A 1 163 ? 9.068 -17.509 0.482 1.00 97.25 163 HIS A CA 1
ATOM 1145 C C . HIS A 1 163 ? 9.673 -18.717 1.211 1.00 97.25 163 HIS A C 1
ATOM 1147 O O . HIS A 1 163 ? 9.013 -19.749 1.340 1.00 97.25 163 HIS A O 1
ATOM 1153 N N . GLN A 1 164 ? 10.911 -18.596 1.703 1.00 96.69 164 GLN A N 1
ATOM 1154 C CA . GLN A 1 164 ? 11.571 -19.656 2.464 1.00 96.69 164 GLN A CA 1
ATOM 1155 C C . GLN A 1 164 ? 10.812 -19.961 3.762 1.00 96.69 164 GLN A C 1
ATOM 1157 O O . GLN A 1 164 ? 10.438 -21.109 3.988 1.00 96.69 164 GLN A O 1
ATOM 1162 N N . GLN A 1 165 ? 10.494 -18.938 4.564 1.00 96.62 165 GLN A N 1
ATOM 1163 C CA . GLN A 1 165 ? 9.726 -19.111 5.803 1.00 96.62 165 GLN A CA 1
ATOM 1164 C C . GLN A 1 165 ? 8.354 -19.760 5.547 1.00 96.62 165 GLN A C 1
ATOM 1166 O O . GLN A 1 165 ? 7.962 -20.675 6.274 1.00 96.62 165 GLN A O 1
ATOM 1171 N N . ALA A 1 166 ? 7.643 -19.320 4.502 1.00 95.19 166 ALA A N 1
ATOM 1172 C CA . ALA A 1 166 ? 6.342 -19.868 4.121 1.00 95.19 166 ALA A CA 1
ATOM 1173 C C . ALA A 1 166 ? 6.431 -21.329 3.649 1.00 95.19 166 ALA A C 1
ATOM 1175 O O . ALA A 1 166 ? 5.523 -22.115 3.913 1.00 95.19 166 ALA A O 1
ATOM 1176 N N . SER A 1 167 ? 7.527 -21.696 2.978 1.00 92.81 167 SER A N 1
ATOM 1177 C CA . SER A 1 167 ? 7.780 -23.071 2.527 1.00 92.81 167 SER A CA 1
ATOM 1178 C C . SER A 1 167 ? 8.127 -24.001 3.692 1.00 92.81 167 SER A C 1
ATOM 1180 O O . SER A 1 167 ? 7.681 -25.146 3.719 1.00 92.81 167 SER A O 1
ATOM 1182 N N . ASP A 1 168 ? 8.890 -23.507 4.671 1.00 94.38 168 ASP A N 1
ATOM 1183 C CA . ASP A 1 168 ? 9.306 -24.285 5.844 1.00 94.38 168 ASP A CA 1
ATOM 1184 C C . ASP A 1 168 ? 8.151 -24.532 6.823 1.00 94.38 168 ASP A C 1
ATOM 1186 O O . ASP A 1 168 ? 8.120 -25.554 7.514 1.00 94.38 168 ASP A O 1
ATOM 1190 N N . LYS A 1 169 ? 7.201 -23.592 6.909 1.00 89.50 169 LYS A N 1
ATOM 1191 C CA . LYS A 1 169 ? 6.048 -23.665 7.815 1.00 89.50 169 LYS A CA 1
ATOM 1192 C C . LYS A 1 169 ? 4.748 -23.289 7.094 1.00 89.50 169 LYS A C 1
ATOM 1194 O O . LYS A 1 169 ? 4.228 -22.189 7.309 1.00 89.50 169 LYS A O 1
ATOM 1199 N N . PRO A 1 170 ? 4.174 -24.206 6.293 1.00 85.50 170 PRO A N 1
ATOM 1200 C CA . PRO A 1 170 ? 2.878 -23.980 5.664 1.00 85.50 170 PRO A CA 1
ATOM 1201 C C . PRO A 1 170 ? 1.810 -23.621 6.706 1.00 85.50 170 PRO A C 1
ATOM 1203 O O . PRO A 1 170 ? 1.764 -24.207 7.789 1.00 85.50 170 PRO A O 1
ATOM 1206 N N . GLY A 1 171 ? 0.952 -22.650 6.395 1.00 83.31 171 GLY A N 1
ATOM 1207 C CA . GLY A 1 171 ? -0.083 -22.173 7.320 1.00 83.31 171 GLY A CA 1
ATOM 1208 C C . GLY A 1 171 ? 0.366 -21.077 8.292 1.00 83.31 171 GLY A C 1
ATOM 1209 O O . GLY A 1 171 ? -0.484 -20.463 8.936 1.00 83.31 171 GLY A O 1
ATOM 1210 N N . VAL A 1 172 ? 1.671 -20.798 8.401 1.00 86.00 172 VAL A N 1
ATOM 1211 C CA . VAL A 1 172 ? 2.206 -19.737 9.264 1.00 86.00 172 VAL A CA 1
ATOM 1212 C C . VAL A 1 172 ? 2.648 -18.558 8.405 1.00 86.00 172 VAL A C 1
ATOM 1214 O O . VAL A 1 172 ? 3.461 -18.709 7.496 1.00 86.00 172 VAL A O 1
ATOM 1217 N N . ALA A 1 173 ? 2.115 -17.373 8.701 1.00 88.00 173 ALA A N 1
ATOM 1218 C CA . ALA A 1 173 ? 2.533 -16.148 8.034 1.00 88.00 173 ALA A CA 1
ATOM 1219 C C . ALA A 1 173 ? 4.016 -15.859 8.335 1.00 88.00 173 ALA A C 1
ATOM 1221 O O . ALA A 1 173 ? 4.404 -15.887 9.511 1.00 88.00 173 ALA A O 1
ATOM 1222 N N . PRO A 1 174 ? 4.844 -15.558 7.318 1.00 93.38 174 PRO A N 1
ATOM 1223 C CA . PRO A 1 174 ? 6.202 -15.082 7.544 1.00 93.38 174 PRO A CA 1
ATOM 1224 C C . PRO A 1 174 ? 6.229 -13.830 8.421 1.00 93.38 174 PRO A C 1
ATOM 1226 O O . PRO A 1 174 ? 5.299 -13.020 8.421 1.00 93.38 174 PRO A O 1
ATOM 1229 N N . SER A 1 175 ? 7.290 -13.684 9.209 1.00 92.06 175 SER A N 1
ATOM 1230 C CA . SER A 1 175 ? 7.418 -12.587 10.171 1.00 92.06 175 SER A CA 1
ATOM 1231 C C . SER A 1 175 ? 8.880 -12.210 10.404 1.00 92.06 175 SER A C 1
ATOM 1233 O O . SER A 1 175 ? 9.793 -12.958 10.061 1.00 92.06 175 SER A O 1
ATOM 1235 N N . GLY A 1 176 ? 9.107 -11.025 10.977 1.00 92.12 176 GLY A N 1
ATOM 1236 C CA . GLY A 1 176 ? 10.456 -10.529 11.279 1.00 92.12 176 GLY A CA 1
ATOM 1237 C C . GLY A 1 176 ? 11.255 -10.044 10.064 1.00 92.12 176 GLY A C 1
ATOM 1238 O O . GLY A 1 176 ? 12.430 -9.724 10.214 1.00 92.12 176 GLY A O 1
ATOM 1239 N N . ILE A 1 177 ? 10.628 -9.957 8.890 1.00 93.88 177 ILE A N 1
ATOM 1240 C CA . ILE A 1 177 ? 11.258 -9.517 7.644 1.00 93.88 177 ILE A CA 1
ATOM 1241 C C . ILE A 1 177 ? 11.065 -8.005 7.499 1.00 93.88 177 ILE A C 1
ATOM 1243 O O . ILE A 1 177 ? 9.936 -7.515 7.401 1.00 93.88 177 ILE A O 1
ATOM 1247 N N . ASP A 1 178 ? 12.165 -7.252 7.499 1.00 89.56 178 ASP A N 1
ATOM 1248 C CA . ASP A 1 178 ? 12.113 -5.800 7.315 1.00 89.56 178 ASP A CA 1
ATOM 1249 C C . ASP A 1 178 ? 11.643 -5.443 5.897 1.00 89.56 178 ASP A C 1
ATOM 1251 O O . ASP A 1 178 ? 12.141 -5.974 4.905 1.00 89.56 178 ASP A O 1
ATOM 1255 N N . GLY A 1 179 ? 10.675 -4.530 5.804 1.00 86.25 179 GLY A N 1
ATOM 1256 C CA . GLY A 1 179 ? 10.148 -4.053 4.524 1.00 86.25 179 GLY A CA 1
ATOM 1257 C C . GLY A 1 179 ? 9.427 -5.102 3.669 1.00 86.25 179 GLY A C 1
ATOM 1258 O O . GLY A 1 179 ? 9.344 -4.904 2.461 1.00 86.25 179 GLY A O 1
ATOM 1259 N N . ASP A 1 180 ? 8.905 -6.187 4.254 1.00 93.88 180 ASP A N 1
ATOM 1260 C CA . ASP A 1 180 ? 8.233 -7.267 3.516 1.00 93.88 180 ASP A CA 1
ATOM 1261 C C . ASP A 1 180 ? 7.093 -6.756 2.597 1.00 93.88 180 ASP A C 1
ATOM 1263 O O . ASP A 1 180 ? 6.049 -6.298 3.091 1.00 93.88 180 ASP A O 1
ATOM 1267 N N . PRO A 1 181 ? 7.242 -6.870 1.258 1.00 92.88 181 PRO A N 1
ATOM 1268 C CA . PRO A 1 181 ? 6.237 -6.387 0.316 1.00 92.88 181 PRO A CA 1
ATOM 1269 C C . PRO A 1 181 ? 4.908 -7.153 0.367 1.00 92.88 181 PRO A C 1
ATOM 1271 O O . PRO A 1 181 ? 3.862 -6.562 0.092 1.00 92.88 181 PRO A O 1
ATOM 1274 N N . VAL A 1 182 ? 4.919 -8.447 0.707 1.00 93.75 182 VAL A N 1
ATOM 1275 C CA . VAL A 1 182 ? 3.697 -9.259 0.833 1.00 93.75 182 VAL A CA 1
ATOM 1276 C C . VAL A 1 182 ? 2.956 -8.885 2.107 1.00 93.75 182 VAL A C 1
ATOM 1278 O O . VAL A 1 182 ? 1.750 -8.649 2.051 1.00 93.75 182 VAL A O 1
ATOM 1281 N N . ALA A 1 183 ? 3.658 -8.745 3.233 1.00 91.31 183 ALA A N 1
ATOM 1282 C CA . ALA A 1 183 ? 3.036 -8.283 4.473 1.00 91.31 183 ALA A CA 1
ATOM 1283 C C . ALA A 1 183 ? 2.420 -6.881 4.299 1.00 91.31 183 ALA A C 1
ATOM 1285 O O . ALA A 1 183 ? 1.281 -6.643 4.708 1.00 91.31 183 ALA A O 1
ATOM 1286 N N . ALA A 1 184 ? 3.129 -5.969 3.622 1.00 90.06 184 ALA A N 1
ATOM 1287 C CA . ALA A 1 184 ? 2.611 -4.646 3.283 1.00 90.06 184 ALA A CA 1
ATOM 1288 C C . ALA A 1 184 ? 1.366 -4.719 2.380 1.00 90.06 184 ALA A C 1
ATOM 1290 O O . ALA A 1 184 ? 0.380 -4.026 2.634 1.00 90.06 184 ALA A O 1
ATOM 1291 N N . TYR A 1 185 ? 1.378 -5.584 1.362 1.00 91.06 185 TYR A N 1
ATOM 1292 C CA . TYR A 1 185 ? 0.235 -5.807 0.475 1.00 91.06 185 TYR A CA 1
ATOM 1293 C C . TYR A 1 185 ? -0.994 -6.347 1.222 1.00 91.06 185 TYR A C 1
ATOM 1295 O O . TYR A 1 185 ? -2.104 -5.842 1.030 1.00 91.06 185 TYR A O 1
ATOM 1303 N N . LEU A 1 186 ? -0.807 -7.340 2.099 1.00 89.25 186 LEU A N 1
ATOM 1304 C CA . LEU A 1 186 ? -1.887 -7.919 2.900 1.00 89.25 186 LEU A CA 1
ATOM 1305 C C . LEU A 1 186 ? -2.479 -6.892 3.863 1.00 89.25 186 LEU A C 1
ATOM 1307 O O . LEU A 1 186 ? -3.698 -6.798 3.987 1.00 89.25 186 LEU A O 1
ATOM 1311 N N . LYS A 1 187 ? -1.634 -6.055 4.465 1.00 87.88 187 LYS A N 1
ATOM 1312 C CA . LYS A 1 187 ? -2.073 -4.948 5.317 1.00 87.88 187 LYS A CA 1
ATOM 1313 C C . LYS A 1 187 ? -2.851 -3.875 4.550 1.00 87.88 187 LYS A C 1
ATOM 1315 O O . LYS A 1 187 ? -3.773 -3.288 5.107 1.00 87.88 187 LYS A O 1
ATOM 1320 N N . ASP A 1 188 ? -2.498 -3.606 3.295 1.00 84.25 188 ASP A N 1
ATOM 1321 C CA . ASP A 1 188 ? -3.177 -2.588 2.485 1.00 84.25 188 ASP A CA 1
ATOM 1322 C C . ASP A 1 188 ? -4.482 -3.089 1.850 1.00 84.25 188 ASP A C 1
ATOM 1324 O O . ASP A 1 188 ? -5.458 -2.353 1.782 1.00 84.25 188 ASP A O 1
ATOM 1328 N N . THR A 1 189 ? -4.514 -4.330 1.361 1.00 77.00 189 THR A N 1
ATOM 1329 C CA . THR A 1 189 ? -5.607 -4.802 0.485 1.00 77.00 189 THR A CA 1
ATOM 1330 C C . THR A 1 189 ? -6.105 -6.214 0.778 1.00 77.00 189 THR A C 1
ATOM 1332 O O . THR A 1 189 ? -7.090 -6.651 0.181 1.00 77.00 189 THR A O 1
ATOM 1335 N N . GLY A 1 190 ? -5.416 -6.963 1.639 1.00 66.12 190 GLY A N 1
ATOM 1336 C CA . GLY A 1 190 ? -5.478 -8.420 1.614 1.00 66.12 190 GLY A CA 1
ATOM 1337 C C . GLY A 1 190 ? -5.687 -9.112 2.949 1.00 66.12 190 GLY A C 1
ATOM 1338 O O . GLY A 1 190 ? -5.439 -10.315 3.001 1.00 66.12 190 GLY A O 1
ATOM 1339 N N . GLY A 1 191 ? -6.151 -8.395 3.972 1.00 69.75 191 GLY A N 1
ATOM 1340 C CA . GLY A 1 191 ? -6.419 -8.933 5.299 1.00 69.75 191 GLY A CA 1
ATOM 1341 C C . GLY A 1 191 ? -7.428 -10.086 5.308 1.00 69.75 191 GLY A C 1
ATOM 1342 O O . GLY A 1 191 ? -7.894 -10.569 4.276 1.00 69.75 191 GLY A O 1
ATOM 1343 N N . VAL A 1 192 ? -7.795 -10.536 6.504 1.00 68.94 192 VAL A N 1
ATOM 1344 C CA . VAL A 1 192 ? -8.737 -11.651 6.743 1.00 68.94 192 VAL A CA 1
ATOM 1345 C C . VAL A 1 192 ? -10.115 -11.466 6.106 1.00 68.94 192 VAL A C 1
ATOM 1347 O O . VAL A 1 192 ? -10.857 -12.436 5.970 1.00 68.94 192 VAL A O 1
ATOM 1350 N N . VAL A 1 193 ? -10.442 -10.249 5.669 1.00 69.25 193 VAL A N 1
ATOM 1351 C CA . VAL A 1 193 ? -11.647 -9.927 4.907 1.00 69.25 193 VAL A CA 1
ATOM 1352 C C . VAL A 1 193 ? -11.266 -9.570 3.472 1.00 69.25 193 VAL A C 1
ATOM 1354 O O . VAL A 1 193 ? -10.387 -8.749 3.219 1.00 69.25 193 VAL A O 1
ATOM 1357 N N . ALA A 1 194 ? -11.968 -10.156 2.499 1.00 64.25 194 ALA A N 1
ATOM 1358 C CA . ALA A 1 194 ? -11.846 -9.733 1.109 1.00 64.25 194 ALA A CA 1
ATOM 1359 C C . ALA A 1 194 ? -12.435 -8.319 0.942 1.00 64.25 194 ALA A C 1
ATOM 1361 O O . ALA A 1 194 ? -13.657 -8.143 0.897 1.00 64.25 194 ALA A O 1
ATOM 1362 N N . SER A 1 195 ? -11.568 -7.314 0.819 1.00 67.25 195 SER A N 1
ATOM 1363 C CA . SER A 1 195 ? -11.955 -5.898 0.766 1.00 67.25 195 SER A CA 1
ATOM 1364 C C . SER A 1 195 ? -11.457 -5.201 -0.512 1.00 67.25 195 SER A C 1
ATOM 1366 O O . SER A 1 195 ? -10.633 -4.286 -0.445 1.00 67.25 195 SER A O 1
ATOM 1368 N N . PRO A 1 196 ? -11.939 -5.583 -1.718 1.00 67.19 196 PRO A N 1
ATOM 1369 C CA . PRO A 1 196 ? -11.717 -4.750 -2.895 1.00 67.19 196 PRO A CA 1
ATOM 1370 C C . PRO A 1 196 ? -12.205 -3.326 -2.615 1.00 67.19 196 PRO A C 1
ATOM 1372 O O . PRO A 1 196 ? -13.289 -3.142 -2.054 1.00 67.19 196 PRO A O 1
ATOM 1375 N N . ARG A 1 197 ? -11.446 -2.312 -3.048 1.00 72.25 197 ARG A N 1
ATOM 1376 C CA . ARG A 1 197 ? -11.783 -0.892 -2.823 1.00 72.25 197 ARG A CA 1
ATOM 1377 C C . ARG A 1 197 ? -13.172 -0.495 -3.357 1.00 72.25 197 ARG A C 1
ATOM 1379 O O . ARG A 1 197 ? -13.731 0.497 -2.911 1.00 72.25 197 ARG A O 1
ATOM 1386 N N . THR A 1 198 ? -13.742 -1.273 -4.278 1.00 72.50 198 THR A N 1
ATOM 1387 C CA . THR A 1 198 ? -15.078 -1.071 -4.866 1.00 72.50 198 THR A CA 1
ATOM 1388 C C . THR A 1 198 ? -16.226 -1.675 -4.055 1.00 72.50 198 THR A C 1
ATOM 1390 O O . THR A 1 198 ? -17.388 -1.401 -4.348 1.00 72.50 198 THR A O 1
ATOM 1393 N N . ARG A 1 199 ? -15.939 -2.520 -3.058 1.00 81.94 199 ARG A N 1
ATOM 1394 C CA . ARG A 1 199 ? -16.968 -3.192 -2.258 1.00 81.94 199 ARG A CA 1
ATOM 1395 C C . ARG A 1 199 ? -17.603 -2.210 -1.278 1.00 81.94 199 ARG A C 1
ATOM 1397 O O . ARG A 1 199 ? -16.887 -1.434 -0.651 1.00 81.94 199 ARG A O 1
ATOM 1404 N N . ASP A 1 200 ? -18.919 -2.282 -1.093 1.00 89.81 200 ASP A N 1
ATOM 1405 C CA . ASP A 1 200 ? -19.629 -1.477 -0.094 1.00 89.81 200 ASP A CA 1
ATOM 1406 C C . ASP A 1 200 ? -19.013 -1.640 1.309 1.00 89.81 200 ASP A C 1
ATOM 1408 O O . ASP A 1 200 ? -18.740 -2.756 1.758 1.00 89.81 200 ASP A O 1
ATOM 1412 N N . ILE A 1 201 ? -18.776 -0.521 2.000 1.00 91.25 201 ILE A N 1
ATOM 1413 C CA . ILE A 1 201 ? -18.080 -0.540 3.292 1.00 91.25 201 ILE A CA 1
ATOM 1414 C C . ILE A 1 201 ? -18.925 -1.160 4.414 1.00 91.25 201 ILE A C 1
ATOM 1416 O O . ILE A 1 201 ? -18.362 -1.712 5.353 1.00 91.25 201 ILE A O 1
ATOM 1420 N N . LYS A 1 202 ? -20.263 -1.131 4.337 1.00 91.75 202 LYS A N 1
ATOM 1421 C CA . LYS A 1 202 ? -21.112 -1.802 5.336 1.00 91.75 202 LYS A CA 1
ATOM 1422 C C . LYS A 1 202 ? -21.032 -3.316 5.176 1.00 91.75 202 LYS A C 1
ATOM 1424 O O . LYS A 1 202 ? -20.988 -4.025 6.173 1.00 91.75 202 LYS A O 1
ATOM 1429 N N . ALA A 1 203 ? -20.935 -3.810 3.940 1.00 91.31 203 ALA A N 1
ATOM 1430 C CA . ALA A 1 203 ? -20.666 -5.225 3.696 1.00 91.31 203 ALA A CA 1
ATOM 1431 C C . ALA A 1 203 ? -19.292 -5.648 4.247 1.00 91.31 203 ALA A C 1
ATOM 1433 O O . ALA A 1 203 ? -19.179 -6.717 4.837 1.00 91.31 203 ALA A O 1
ATOM 1434 N N . VAL A 1 204 ? -18.263 -4.800 4.105 1.00 91.94 204 VAL A N 1
ATOM 1435 C CA . VAL A 1 204 ? -16.954 -5.033 4.745 1.00 91.94 204 VAL A CA 1
ATOM 1436 C C . VAL A 1 204 ? -17.088 -5.053 6.271 1.00 91.94 204 VAL A C 1
ATOM 1438 O O . VAL A 1 204 ? -16.589 -5.976 6.903 1.00 91.94 204 VAL A O 1
ATOM 1441 N N . ALA A 1 205 ? -17.808 -4.097 6.865 1.00 94.44 205 ALA A N 1
ATOM 1442 C CA . ALA A 1 205 ? -18.046 -4.050 8.309 1.00 94.44 205 ALA A CA 1
ATOM 1443 C C . ALA A 1 205 ? -18.726 -5.325 8.841 1.00 94.44 205 ALA A C 1
ATOM 1445 O O . ALA A 1 205 ? -18.313 -5.863 9.866 1.00 94.44 205 ALA A O 1
ATOM 1446 N N . SER A 1 206 ? -19.717 -5.853 8.118 1.00 94.38 206 SER A N 1
ATOM 1447 C CA . SER A 1 206 ? -20.396 -7.099 8.494 1.00 94.38 206 SER A CA 1
ATOM 1448 C C . SER A 1 206 ? -19.470 -8.320 8.453 1.00 94.38 206 SER A C 1
ATOM 1450 O O . SER A 1 206 ? -19.516 -9.151 9.361 1.00 94.38 206 SER A O 1
ATOM 1452 N N . ASP A 1 207 ? -18.587 -8.419 7.457 1.00 92.00 207 ASP A N 1
ATOM 1453 C CA . ASP A 1 207 ? -17.575 -9.481 7.425 1.00 92.00 207 ASP A CA 1
ATOM 1454 C C . ASP A 1 207 ? -16.579 -9.333 8.583 1.00 92.00 207 ASP A C 1
ATOM 1456 O O . ASP A 1 207 ? -16.243 -10.315 9.244 1.00 92.00 207 ASP A O 1
ATOM 1460 N N . VAL A 1 208 ? -16.138 -8.101 8.865 1.00 94.56 208 VAL A N 1
ATOM 1461 C CA . VAL A 1 208 ? -15.222 -7.795 9.972 1.00 94.56 208 VAL A CA 1
ATOM 1462 C C . VAL A 1 208 ? -15.822 -8.202 11.315 1.00 94.56 208 VAL A C 1
ATOM 1464 O O . VAL A 1 208 ? -15.141 -8.869 12.090 1.00 94.56 208 VAL A O 1
ATOM 1467 N N . ARG A 1 209 ? -17.101 -7.888 11.564 1.00 96.12 209 ARG A N 1
ATOM 1468 C CA . ARG A 1 209 ? -17.844 -8.344 12.750 1.00 96.12 209 ARG A CA 1
ATOM 1469 C C . ARG A 1 209 ? -17.773 -9.864 12.897 1.00 96.12 209 ARG A C 1
ATOM 1471 O O . ARG A 1 209 ? -17.380 -10.353 13.950 1.00 96.12 209 ARG A O 1
ATOM 1478 N N . SER A 1 210 ? -18.043 -10.610 11.820 1.00 94.69 210 SER A N 1
ATOM 1479 C CA . SER A 1 210 ? -17.961 -12.079 11.842 1.00 94.69 210 SER A CA 1
ATOM 1480 C C . SER A 1 210 ? -16.558 -12.595 12.180 1.00 94.69 210 SER A C 1
ATOM 1482 O O . SER A 1 210 ? -16.421 -13.621 12.849 1.00 94.69 210 SER A O 1
ATOM 1484 N N . VAL A 1 211 ? -15.506 -11.911 11.724 1.00 93.62 211 VAL A N 1
ATOM 1485 C CA . VAL A 1 211 ? -14.124 -12.286 12.052 1.00 93.62 211 VAL A CA 1
ATOM 1486 C C . VAL A 1 211 ? -13.782 -11.957 13.506 1.00 93.62 211 VAL A C 1
ATOM 1488 O O . VAL A 1 211 ? -13.155 -12.784 14.165 1.00 93.62 211 VAL A O 1
ATOM 1491 N N . LEU A 1 212 ? -14.208 -10.801 14.024 1.00 95.25 212 LEU A N 1
ATOM 1492 C CA . LEU A 1 212 ? -14.029 -10.443 15.434 1.00 95.25 212 LEU A CA 1
ATOM 1493 C C . LEU A 1 212 ? -14.751 -11.435 16.355 1.00 95.25 212 LEU A C 1
ATOM 1495 O O . LEU A 1 212 ? -14.139 -11.944 17.285 1.00 95.25 212 LEU A O 1
ATOM 1499 N N . ASP A 1 213 ? -15.987 -11.822 16.038 1.00 95.06 213 ASP A N 1
ATOM 1500 C CA . ASP A 1 213 ? -16.740 -12.800 16.839 1.00 95.06 213 ASP A CA 1
ATOM 1501 C C . ASP A 1 213 ? -16.029 -14.158 16.914 1.00 95.06 213 ASP A C 1
ATOM 1503 O O . ASP A 1 213 ? -15.962 -14.791 17.968 1.00 95.06 213 ASP A O 1
ATOM 1507 N N . LYS A 1 214 ? -15.441 -14.603 15.797 1.00 93.62 214 LYS A N 1
ATOM 1508 C CA . LYS A 1 214 ? -14.618 -15.820 15.768 1.00 93.62 214 LYS A CA 1
ATOM 1509 C C . LYS A 1 214 ? -13.327 -15.660 16.561 1.00 93.62 214 LYS A C 1
ATOM 1511 O O . LYS A 1 214 ? -12.895 -16.621 17.189 1.00 93.62 214 LYS A O 1
ATOM 1516 N N . GLN A 1 215 ? -12.708 -14.481 16.510 1.00 93.19 215 GLN A N 1
ATOM 1517 C CA . GLN A 1 215 ? -11.513 -14.183 17.293 1.00 93.19 215 GLN A CA 1
ATOM 1518 C C . GLN A 1 215 ? -11.814 -14.303 18.787 1.00 93.19 215 GLN A C 1
ATOM 1520 O O . GLN A 1 215 ? -11.082 -14.993 19.487 1.00 93.19 215 GLN A O 1
ATOM 1525 N N . TYR A 1 216 ? -12.919 -13.717 19.242 1.00 94.31 216 TYR A N 1
ATOM 1526 C CA . TYR A 1 216 ? -13.349 -13.765 20.638 1.00 94.31 216 TYR A CA 1
ATOM 1527 C C . TYR A 1 216 ? -13.645 -15.194 21.090 1.00 94.31 216 TYR A C 1
ATOM 1529 O O . TYR A 1 216 ? -13.152 -15.633 22.125 1.00 94.31 216 TYR A O 1
ATOM 1537 N N . ALA A 1 217 ? -14.353 -15.970 20.265 1.00 93.31 217 ALA A N 1
ATOM 1538 C CA . ALA A 1 217 ? -14.634 -17.375 20.554 1.00 93.31 217 ALA A CA 1
ATOM 1539 C C . ALA A 1 217 ? -13.372 -18.261 20.611 1.00 93.31 217 ALA A C 1
ATOM 1541 O O . ALA A 1 217 ? -13.392 -19.317 21.242 1.00 93.31 217 ALA A O 1
ATOM 1542 N N . ALA A 1 218 ? -12.290 -17.859 19.938 1.00 90.44 218 ALA A N 1
ATOM 1543 C CA . ALA A 1 218 ? -11.023 -18.585 19.891 1.00 90.44 218 ALA A CA 1
ATOM 1544 C C . ALA A 1 218 ? -9.955 -18.022 20.846 1.00 90.44 218 ALA A C 1
ATOM 1546 O O . ALA A 1 218 ? -8.847 -18.559 20.896 1.00 90.44 218 ALA A O 1
ATOM 1547 N N . ALA A 1 219 ? -10.246 -16.941 21.574 1.00 89.69 219 ALA A N 1
ATOM 1548 C CA . ALA A 1 219 ? -9.289 -16.295 22.457 1.00 89.69 219 ALA A CA 1
ATOM 1549 C C . ALA A 1 219 ? -9.021 -17.168 23.693 1.00 89.69 219 ALA A C 1
ATOM 1551 O O . ALA A 1 219 ? -9.910 -17.437 24.496 1.00 89.69 219 ALA A O 1
ATOM 1552 N N . THR A 1 220 ? -7.773 -17.617 23.845 1.00 85.69 220 THR A N 1
ATOM 1553 C CA . THR A 1 220 ? -7.330 -18.440 24.987 1.00 85.69 220 THR A CA 1
ATOM 1554 C C . THR A 1 220 ? -6.181 -17.812 25.777 1.00 85.69 220 THR A C 1
ATOM 1556 O O . THR A 1 220 ? -5.681 -18.432 26.711 1.00 85.69 220 THR A O 1
ATOM 1559 N N . GLY A 1 221 ? -5.692 -16.641 25.360 1.00 82.50 221 GLY A N 1
ATOM 1560 C CA . GLY A 1 221 ? -4.558 -15.958 25.984 1.00 82.50 221 GLY A CA 1
ATOM 1561 C C . GLY A 1 221 ? -5.000 -14.921 27.013 1.00 82.50 221 GLY A C 1
ATOM 1562 O O . GLY A 1 221 ? -5.990 -14.224 26.795 1.00 82.50 221 GLY A O 1
ATOM 1563 N N . ASP A 1 222 ? -4.238 -14.785 28.098 1.00 86.88 222 ASP A N 1
ATOM 1564 C CA . ASP A 1 222 ? -4.488 -13.772 29.127 1.00 86.88 222 ASP A CA 1
ATOM 1565 C C . ASP A 1 222 ? -4.473 -12.357 28.524 1.00 86.88 222 ASP A C 1
ATOM 1567 O O . ASP A 1 222 ? -3.538 -11.972 27.820 1.00 86.88 222 ASP A O 1
ATOM 1571 N N . GLY A 1 223 ? -5.521 -11.577 28.804 1.00 88.06 223 GLY A N 1
ATOM 1572 C CA . GLY A 1 223 ? -5.668 -10.197 28.327 1.00 88.06 223 GLY A CA 1
ATOM 1573 C C . GLY A 1 223 ? -6.123 -10.049 26.870 1.00 88.06 223 GLY A C 1
ATOM 1574 O O . GLY A 1 223 ? -6.258 -8.915 26.405 1.00 88.06 223 GLY A O 1
ATOM 1575 N N . MET A 1 224 ? -6.377 -11.149 26.152 1.00 92.00 224 MET A N 1
ATOM 1576 C CA . MET A 1 224 ? -7.024 -11.118 24.835 1.00 92.00 224 MET A CA 1
ATOM 1577 C C . MET A 1 224 ? -8.519 -10.831 24.993 1.00 92.00 224 MET A C 1
ATOM 1579 O O . MET A 1 224 ? -9.140 -11.287 25.951 1.00 92.00 224 MET A O 1
ATOM 1583 N N . ALA A 1 225 ? -9.097 -10.090 24.052 1.00 93.62 225 ALA A N 1
ATOM 1584 C CA . ALA A 1 225 ? -10.530 -9.821 24.039 1.00 93.62 225 ALA A CA 1
ATOM 1585 C C . ALA A 1 225 ? -11.325 -11.127 23.860 1.00 93.62 225 ALA A C 1
ATOM 1587 O O . ALA A 1 225 ? -11.138 -11.847 22.875 1.00 93.62 225 ALA A O 1
ATOM 1588 N N . THR A 1 226 ? -12.210 -11.430 24.812 1.00 93.81 226 THR A N 1
ATOM 1589 C CA . THR A 1 226 ? -13.178 -12.544 24.740 1.00 93.81 226 THR A CA 1
ATOM 1590 C C . THR A 1 226 ? -14.596 -12.067 24.431 1.00 93.81 226 THR A C 1
ATOM 1592 O O . THR A 1 226 ? -15.495 -12.881 24.220 1.00 93.81 226 THR A O 1
ATOM 1595 N N . ASP A 1 227 ? -14.801 -10.753 24.402 1.00 94.31 227 ASP A N 1
ATOM 1596 C CA . ASP A 1 227 ? -16.051 -10.081 24.084 1.00 94.31 227 ASP A CA 1
ATOM 1597 C C . ASP A 1 227 ? -15.755 -8.687 23.486 1.00 94.31 227 ASP A C 1
ATOM 1599 O O . ASP A 1 227 ? -14.595 -8.267 23.451 1.00 94.31 227 ASP A O 1
ATOM 1603 N N . PRO A 1 228 ? -16.769 -7.980 22.956 1.00 95.69 228 PRO A N 1
ATOM 1604 C CA . PRO A 1 228 ? -16.573 -6.677 22.327 1.00 95.69 228 PRO A CA 1
ATOM 1605 C C . PRO A 1 228 ? -16.135 -5.551 23.272 1.00 95.69 228 PRO A C 1
ATOM 1607 O O . PRO A 1 228 ? -15.683 -4.521 22.779 1.00 95.69 228 PRO A O 1
ATOM 1610 N N . ASP A 1 229 ? -16.314 -5.670 24.584 1.00 96.56 229 ASP A N 1
ATOM 1611 C CA . ASP A 1 229 ? -16.269 -4.536 25.511 1.00 96.56 229 ASP A CA 1
ATOM 1612 C C . ASP A 1 229 ? -14.984 -4.481 26.358 1.00 96.56 229 ASP A C 1
ATOM 1614 O O . ASP A 1 229 ? -14.721 -3.449 26.979 1.00 96.56 229 ASP A O 1
ATOM 1618 N N . ASP A 1 230 ? -14.160 -5.537 26.358 1.00 93.94 230 ASP A N 1
ATOM 1619 C C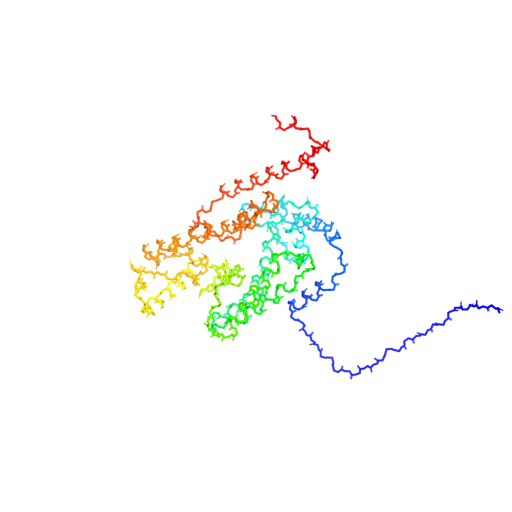A . ASP A 1 230 ? -12.902 -5.595 27.117 1.00 93.94 230 ASP A CA 1
ATOM 1620 C C . ASP A 1 230 ? -11.776 -6.386 26.408 1.00 93.94 230 ASP A C 1
ATOM 1622 O O . ASP A 1 230 ? -11.965 -7.054 25.392 1.00 93.94 230 ASP A O 1
ATOM 1626 N N . GLY A 1 231 ? -10.554 -6.289 26.939 1.00 94.44 231 GLY A N 1
ATOM 1627 C CA . GLY A 1 231 ? -9.374 -7.027 26.488 1.00 94.44 231 GLY A CA 1
ATOM 1628 C C . GLY A 1 231 ? -8.696 -6.439 25.247 1.00 94.44 231 GLY A C 1
ATOM 1629 O O . GLY A 1 231 ? -9.070 -5.393 24.723 1.00 94.44 231 GLY A O 1
ATOM 1630 N N . THR A 1 232 ? -7.630 -7.084 24.782 1.00 96.06 232 THR A N 1
ATOM 1631 C CA . THR A 1 232 ? -6.848 -6.639 23.617 1.00 96.06 232 THR A CA 1
ATOM 1632 C C . THR A 1 232 ? -7.336 -7.331 22.352 1.00 96.06 232 THR A C 1
ATOM 1634 O O . THR A 1 232 ? -7.352 -8.561 22.289 1.00 96.06 232 THR A O 1
ATOM 1637 N N . ILE A 1 233 ? -7.693 -6.551 21.332 1.00 95.88 233 ILE A N 1
ATOM 1638 C CA . ILE A 1 233 ? -8.138 -7.055 20.032 1.00 95.88 233 ILE A CA 1
ATOM 1639 C C . ILE A 1 233 ? -6.942 -7.122 19.074 1.00 95.88 233 ILE A C 1
ATOM 1641 O O . ILE A 1 233 ? -6.235 -6.133 18.866 1.00 95.88 233 ILE A O 1
ATOM 1645 N N . ASP A 1 234 ? -6.726 -8.275 18.440 1.00 92.44 234 ASP A N 1
ATOM 1646 C CA . ASP A 1 234 ? -5.711 -8.432 17.400 1.00 92.44 234 ASP A CA 1
ATOM 1647 C C . ASP A 1 234 ? -6.225 -7.900 16.055 1.00 92.44 234 ASP A C 1
ATOM 1649 O O . ASP A 1 234 ? -6.973 -8.558 15.324 1.00 92.44 234 ASP A O 1
ATOM 1653 N N . PHE A 1 235 ? -5.778 -6.694 15.700 1.00 93.25 235 PHE A N 1
ATOM 1654 C CA . PHE A 1 235 ? -6.041 -6.094 14.395 1.00 93.25 235 PHE A CA 1
ATOM 1655 C C . PHE A 1 235 ? -4.991 -6.427 13.328 1.00 93.25 235 PHE A C 1
ATOM 1657 O O . PHE A 1 235 ? -5.154 -6.018 12.175 1.00 93.25 235 PHE A O 1
ATOM 1664 N N . SER A 1 236 ? -3.918 -7.156 13.660 1.00 87.19 236 SER A N 1
ATOM 1665 C CA . SER A 1 236 ? -2.770 -7.376 12.761 1.00 87.19 236 SER A CA 1
ATOM 1666 C C . SER A 1 236 ? -3.164 -8.003 11.423 1.00 87.19 236 SER A C 1
ATOM 1668 O O . SER A 1 236 ? -2.551 -7.718 10.395 1.00 87.19 236 SER A O 1
ATOM 1670 N N . LYS A 1 237 ? -4.237 -8.798 11.423 1.00 83.94 237 LYS A N 1
ATOM 1671 C CA . LYS A 1 237 ? -4.736 -9.514 10.249 1.00 83.94 237 LYS A CA 1
ATOM 1672 C C . LYS A 1 237 ? -5.751 -8.729 9.419 1.00 83.94 237 LYS A C 1
ATOM 1674 O O . LYS A 1 237 ? -6.109 -9.179 8.333 1.00 83.94 237 LYS A O 1
ATOM 1679 N N . PHE A 1 238 ? -6.241 -7.591 9.904 1.00 90.38 238 PHE A N 1
ATOM 1680 C CA . PHE A 1 238 ? -7.200 -6.757 9.180 1.00 90.38 238 PHE A CA 1
ATOM 1681 C C . PHE A 1 238 ? -6.471 -5.786 8.256 1.00 90.38 238 PHE A C 1
ATOM 1683 O O . PHE A 1 238 ? -5.494 -5.146 8.659 1.00 90.38 238 PHE A O 1
ATOM 1690 N N . ASP A 1 239 ? -6.963 -5.648 7.026 1.00 91.81 239 ASP A N 1
ATOM 1691 C CA . ASP A 1 239 ? -6.497 -4.603 6.119 1.00 91.81 239 ASP A CA 1
ATOM 1692 C C . ASP A 1 239 ? -6.913 -3.211 6.616 1.00 91.81 239 ASP A C 1
ATOM 1694 O O . ASP A 1 239 ? -7.801 -3.064 7.461 1.00 91.81 239 ASP A O 1
ATOM 1698 N N . ASN A 1 240 ? -6.259 -2.178 6.093 1.00 92.75 240 ASN A N 1
ATOM 1699 C CA . ASN A 1 240 ? -6.493 -0.788 6.482 1.00 92.75 240 ASN A CA 1
ATOM 1700 C C . ASN A 1 240 ? -7.958 -0.362 6.306 1.00 92.75 240 ASN A C 1
ATOM 1702 O O . ASN A 1 240 ? -8.497 0.332 7.171 1.00 92.75 240 ASN A O 1
ATOM 1706 N N . ARG A 1 241 ? -8.629 -0.821 5.246 1.00 93.06 241 ARG A N 1
ATOM 1707 C CA . ARG A 1 241 ? -10.025 -0.477 4.976 1.00 93.06 241 ARG A CA 1
ATOM 1708 C C . ARG A 1 241 ? -10.990 -1.190 5.917 1.00 93.06 241 ARG A C 1
ATOM 1710 O O . ARG A 1 241 ? -11.925 -0.565 6.416 1.00 93.06 241 ARG A O 1
ATOM 1717 N N . SER A 1 242 ? -10.750 -2.466 6.204 1.00 94.31 242 SER A N 1
ATOM 1718 C CA . SER A 1 242 ? -11.479 -3.211 7.237 1.00 94.31 242 SER A CA 1
ATOM 1719 C C . SER A 1 242 ? -11.324 -2.566 8.614 1.00 94.31 242 SER A C 1
ATOM 1721 O O . SER A 1 242 ? -12.307 -2.374 9.326 1.00 94.31 242 SER A O 1
ATOM 1723 N N . LEU A 1 243 ? -10.108 -2.150 8.968 1.00 95.56 243 LEU A N 1
ATOM 1724 C CA . LEU A 1 243 ? -9.841 -1.446 10.218 1.00 95.56 243 LEU A CA 1
ATOM 1725 C C . LEU A 1 243 ? -10.540 -0.076 10.274 1.00 95.56 243 LEU A C 1
ATOM 1727 O O . LEU A 1 243 ? -11.110 0.290 11.301 1.00 95.56 243 LEU A O 1
ATOM 1731 N N . ALA A 1 244 ? -10.556 0.662 9.161 1.00 95.69 244 ALA A N 1
ATOM 1732 C CA . ALA A 1 244 ? -11.298 1.915 9.046 1.00 95.69 244 ALA A CA 1
ATOM 1733 C C . ALA A 1 244 ? -12.814 1.710 9.208 1.00 95.69 244 ALA A C 1
ATOM 1735 O O . ALA A 1 244 ? -13.488 2.571 9.775 1.00 95.69 244 ALA A O 1
ATOM 1736 N N . ALA A 1 245 ? -13.358 0.571 8.762 1.00 96.19 245 ALA A N 1
ATOM 1737 C CA . ALA A 1 245 ? -14.764 0.237 8.973 1.00 96.19 245 ALA A CA 1
ATOM 1738 C C . ALA A 1 245 ? -15.109 0.126 10.470 1.00 96.19 245 ALA A C 1
ATOM 1740 O O . ALA A 1 245 ? -16.139 0.663 10.883 1.00 96.19 245 ALA A O 1
ATOM 1741 N N . VAL A 1 246 ? -14.226 -0.482 11.274 1.00 97.88 246 VAL A N 1
ATOM 1742 C CA . VAL A 1 246 ? -14.365 -0.551 12.742 1.00 97.88 246 VAL A CA 1
ATOM 1743 C C . VAL A 1 246 ? -14.194 0.829 13.367 1.00 97.88 246 VAL A C 1
ATOM 1745 O O . VAL A 1 246 ? -15.081 1.296 14.071 1.00 97.88 246 VAL A O 1
ATOM 1748 N N . ALA A 1 247 ? -13.099 1.528 13.054 1.00 98.00 247 ALA A N 1
ATOM 1749 C CA . ALA A 1 247 ? -12.770 2.826 13.651 1.00 98.00 247 ALA A CA 1
ATOM 1750 C C . ALA A 1 247 ? -13.829 3.913 13.380 1.00 98.00 247 ALA A C 1
ATOM 1752 O O . ALA A 1 247 ? -13.987 4.843 14.166 1.00 98.00 247 ALA A O 1
ATOM 1753 N N . LEU A 1 248 ? -14.561 3.809 12.267 1.00 97.44 248 LEU A N 1
ATOM 1754 C CA . LEU A 1 248 ? -15.657 4.718 11.911 1.00 97.44 248 LEU A CA 1
ATOM 1755 C C . LEU A 1 248 ? -17.042 4.183 12.299 1.00 97.44 248 LEU A C 1
ATOM 1757 O O . LEU A 1 248 ? -18.048 4.762 11.885 1.00 97.44 248 LEU A O 1
ATOM 1761 N N . ASN A 1 249 ? -17.091 3.064 13.023 1.00 97.19 249 ASN A N 1
ATOM 1762 C CA . ASN A 1 249 ? -18.289 2.319 13.391 1.00 97.19 249 ASN A CA 1
ATOM 1763 C C . ASN A 1 249 ? -19.294 2.170 12.233 1.00 97.19 249 ASN A C 1
ATOM 1765 O O . ASN A 1 249 ? -20.486 2.486 12.344 1.00 97.19 249 ASN A O 1
ATOM 1769 N N . LYS A 1 250 ? -18.806 1.755 11.057 1.00 95.62 250 LYS A N 1
ATOM 1770 C CA . LYS A 1 250 ? -19.655 1.624 9.870 1.00 95.62 250 LYS A CA 1
ATOM 1771 C C . LYS A 1 250 ? -20.732 0.573 10.136 1.00 95.62 250 LYS A C 1
ATOM 1773 O O . LYS A 1 250 ? -20.440 -0.553 10.514 1.00 95.62 250 LYS A O 1
ATOM 1778 N N . GLY A 1 251 ? -21.989 0.961 9.926 1.00 91.31 251 GLY A N 1
ATOM 1779 C CA . GLY A 1 251 ? -23.137 0.088 10.177 1.00 91.31 251 GLY A CA 1
ATOM 1780 C C . GLY A 1 251 ? -23.563 -0.020 11.645 1.00 91.31 251 GLY A C 1
ATOM 1781 O O . GLY A 1 251 ? -24.515 -0.747 11.900 1.00 91.31 251 GLY A O 1
ATOM 1782 N N . ALA A 1 252 ? -22.923 0.707 12.574 1.00 95.44 252 ALA A N 1
ATOM 1783 C CA . ALA A 1 252 ? -23.231 0.671 14.010 1.00 95.44 252 ALA A CA 1
ATOM 1784 C C . ALA A 1 252 ? -23.165 -0.749 14.614 1.00 95.44 252 ALA A C 1
ATOM 1786 O O . ALA A 1 252 ? -24.030 -1.142 15.393 1.00 95.44 252 ALA A O 1
ATOM 1787 N N . GLN A 1 253 ? -22.162 -1.533 14.202 1.00 95.44 253 GLN A N 1
ATOM 1788 C CA . GLN A 1 253 ? -21.994 -2.944 14.586 1.00 95.44 253 GLN A CA 1
ATOM 1789 C C . GLN A 1 253 ? -20.857 -3.173 15.597 1.00 95.44 253 GLN A C 1
ATOM 1791 O O . GLN A 1 253 ? -20.619 -4.320 15.982 1.00 95.44 253 GLN A O 1
ATOM 1796 N N . PHE A 1 254 ? -20.141 -2.114 15.986 1.00 97.88 254 PHE A N 1
ATOM 1797 C CA . PHE A 1 254 ? -18.959 -2.196 16.844 1.00 97.88 254 PHE A CA 1
ATOM 1798 C C . PHE A 1 254 ? -19.167 -1.441 18.157 1.00 97.88 254 PHE A C 1
ATOM 1800 O O . PHE A 1 254 ? -19.820 -0.388 18.175 1.00 97.88 254 PHE A O 1
ATOM 1807 N N . SER A 1 255 ? -18.609 -1.988 19.236 1.00 98.25 255 SER A N 1
ATOM 1808 C CA . SER A 1 255 ? -18.624 -1.383 20.571 1.00 98.25 255 SER A CA 1
ATOM 1809 C C . SER A 1 255 ? -17.725 -0.141 20.640 1.00 98.25 255 SER A C 1
ATOM 1811 O O . SER A 1 255 ? -16.897 0.112 19.760 1.00 98.25 255 SER A O 1
ATOM 1813 N N . GLU A 1 256 ? -17.847 0.641 21.714 1.00 98.19 256 GLU A N 1
ATOM 1814 C CA . GLU A 1 256 ? -16.948 1.778 21.951 1.00 98.19 256 GLU A CA 1
ATOM 1815 C C . GLU A 1 256 ? -15.489 1.335 22.130 1.00 98.19 256 GLU A C 1
ATOM 1817 O O . GLU A 1 256 ? -14.576 2.003 21.640 1.00 98.19 256 GLU A O 1
ATOM 1822 N N . HIS A 1 257 ? -15.271 0.190 22.780 1.00 98.06 257 HIS A N 1
ATOM 1823 C CA . HIS A 1 257 ? -13.947 -0.388 22.996 1.00 98.06 257 HIS A CA 1
ATOM 1824 C C . HIS A 1 257 ? -13.293 -0.833 21.682 1.00 98.06 257 HIS A C 1
ATOM 1826 O O . HIS A 1 257 ? -12.157 -0.448 21.391 1.00 98.06 257 HIS A O 1
ATOM 1832 N N . GLU A 1 258 ? -14.037 -1.541 20.828 1.00 98.31 258 GLU A N 1
ATOM 1833 C CA . GLU A 1 258 ? -13.589 -1.941 19.488 1.00 98.31 258 GLU A CA 1
ATOM 1834 C C . GLU A 1 258 ? -13.226 -0.727 18.630 1.00 98.31 258 GLU A C 1
ATOM 1836 O O . GLU A 1 258 ? -12.166 -0.696 17.999 1.00 98.31 258 GLU A O 1
ATOM 1841 N N . VAL A 1 259 ? -14.078 0.303 18.640 1.00 98.62 259 VAL A N 1
ATOM 1842 C CA . VAL A 1 259 ? -13.842 1.561 17.920 1.00 98.62 259 VAL A CA 1
ATOM 1843 C C . VAL A 1 259 ? -12.581 2.256 18.435 1.00 98.62 259 VAL A C 1
ATOM 1845 O O . VAL A 1 259 ? -11.758 2.705 17.633 1.00 98.62 259 VAL A O 1
ATOM 1848 N N . ALA A 1 260 ? -12.400 2.338 19.756 1.00 98.31 260 ALA A N 1
ATOM 1849 C CA . ALA A 1 260 ? -11.253 2.998 20.368 1.00 98.31 260 ALA A CA 1
ATOM 1850 C C . ALA A 1 260 ? -9.932 2.293 20.025 1.00 98.31 260 ALA A C 1
ATOM 1852 O O . ALA A 1 260 ? -8.972 2.957 19.616 1.00 98.31 260 ALA A O 1
ATOM 1853 N N . GLN A 1 261 ? -9.884 0.962 20.131 1.00 98.44 261 GLN A N 1
ATOM 1854 C CA . GLN A 1 261 ? -8.688 0.195 19.781 1.00 98.44 261 GLN A CA 1
ATOM 1855 C C . GLN A 1 261 ? -8.407 0.226 18.275 1.00 98.44 261 GLN A C 1
ATOM 1857 O O . GLN A 1 261 ? -7.259 0.435 17.875 1.00 98.44 261 GLN A O 1
ATOM 1862 N N . ALA A 1 262 ? -9.436 0.123 17.429 1.00 98.19 262 ALA A N 1
ATOM 1863 C CA . ALA A 1 262 ? -9.265 0.247 15.985 1.00 98.19 262 ALA A CA 1
ATOM 1864 C C . ALA A 1 262 ? -8.730 1.633 15.597 1.00 98.19 262 ALA A C 1
ATOM 1866 O O . ALA A 1 262 ? -7.799 1.741 14.800 1.00 98.19 262 ALA A O 1
ATOM 1867 N N . ALA A 1 263 ? -9.254 2.705 16.197 1.00 98.06 263 ALA A N 1
ATOM 1868 C CA . ALA A 1 263 ? -8.762 4.061 15.968 1.00 98.06 263 ALA A CA 1
ATOM 1869 C C . ALA A 1 263 ? -7.308 4.244 16.442 1.00 98.06 263 ALA A C 1
ATOM 1871 O O . ALA A 1 263 ? -6.533 4.957 15.795 1.00 98.06 263 ALA A O 1
ATOM 1872 N N . ALA A 1 264 ? -6.915 3.610 17.551 1.00 97.81 264 ALA A N 1
ATOM 1873 C CA . ALA A 1 264 ? -5.528 3.601 18.012 1.00 97.81 264 ALA A CA 1
ATOM 1874 C C . ALA A 1 264 ? -4.606 2.875 17.019 1.00 97.81 264 ALA A C 1
ATOM 1876 O O . ALA A 1 264 ? -3.549 3.405 16.664 1.00 97.81 264 ALA A O 1
ATOM 1877 N N . GLU A 1 265 ? -5.030 1.722 16.499 1.00 97.00 265 GLU A N 1
ATOM 1878 C CA . GLU A 1 265 ? -4.284 0.978 15.484 1.00 97.00 265 GLU A CA 1
ATOM 1879 C C . GLU A 1 265 ? -4.169 1.770 14.170 1.00 97.00 265 GLU A C 1
ATOM 1881 O O . GLU A 1 265 ? -3.072 1.879 13.623 1.00 97.00 265 GLU A O 1
ATOM 1886 N N . VAL A 1 266 ? -5.242 2.419 13.689 1.00 96.69 266 VAL A N 1
ATOM 1887 C CA . VAL A 1 266 ? -5.186 3.290 12.494 1.00 96.69 266 VAL A CA 1
ATOM 1888 C C . VAL A 1 266 ? -4.124 4.377 12.667 1.00 96.69 266 VAL A C 1
ATOM 1890 O O . VAL A 1 266 ? -3.316 4.606 11.764 1.00 96.69 266 VAL A O 1
ATOM 1893 N N . LYS A 1 267 ? -4.078 5.031 13.834 1.00 95.88 267 LYS A N 1
ATOM 1894 C CA . LYS A 1 267 ? -3.080 6.071 14.132 1.00 95.88 267 LYS A CA 1
ATOM 1895 C C . LYS A 1 267 ? -1.659 5.514 14.132 1.00 95.88 267 LYS A C 1
ATOM 1897 O O . LYS A 1 267 ? -0.772 6.138 13.547 1.00 95.88 267 LYS A O 1
ATOM 1902 N N . THR A 1 268 ? -1.448 4.351 14.746 1.00 95.62 268 THR A N 1
ATOM 1903 C CA . THR A 1 268 ? -0.154 3.653 14.752 1.00 95.62 268 THR A CA 1
ATOM 1904 C C . THR A 1 268 ? 0.297 3.336 13.329 1.00 95.62 268 THR A C 1
ATOM 1906 O O . THR A 1 268 ? 1.374 3.768 12.921 1.00 95.62 268 THR A O 1
ATOM 1909 N N . ARG A 1 269 ? -0.561 2.703 12.520 1.00 93.62 269 ARG A N 1
ATOM 1910 C CA . ARG A 1 269 ? -0.262 2.375 11.117 1.00 93.62 269 ARG A CA 1
ATOM 1911 C C . ARG A 1 269 ? 0.040 3.610 10.280 1.00 93.62 269 ARG A C 1
ATOM 1913 O O . ARG A 1 269 ? 0.990 3.600 9.499 1.00 93.62 269 ARG A O 1
ATOM 1920 N N . ASN A 1 270 ? -0.744 4.673 10.450 1.00 94.06 270 ASN A N 1
ATOM 1921 C CA . ASN A 1 270 ? -0.542 5.921 9.727 1.00 94.06 270 ASN A CA 1
ATOM 1922 C C . ASN A 1 270 ? 0.809 6.561 10.083 1.00 94.06 270 ASN A C 1
ATOM 1924 O O . ASN A 1 270 ? 1.574 6.926 9.191 1.00 94.06 270 ASN A O 1
ATOM 1928 N N . ARG A 1 271 ? 1.145 6.633 11.378 1.00 93.94 271 ARG A N 1
ATOM 1929 C CA . ARG A 1 271 ? 2.441 7.140 11.855 1.00 93.94 271 ARG A CA 1
ATOM 1930 C C . ARG A 1 271 ? 3.602 6.323 11.297 1.00 93.94 271 ARG A C 1
ATOM 1932 O O . ARG A 1 271 ? 4.579 6.903 10.826 1.00 93.94 271 ARG A O 1
ATOM 1939 N N . ASP A 1 272 ? 3.505 5.001 11.349 1.00 91.81 272 ASP A N 1
ATOM 1940 C CA . ASP A 1 272 ? 4.581 4.116 10.913 1.00 91.81 272 ASP A CA 1
ATOM 1941 C C . ASP A 1 272 ? 4.784 4.211 9.389 1.00 91.81 272 ASP A C 1
ATOM 1943 O O . ASP A 1 272 ? 5.922 4.283 8.922 1.00 91.81 272 ASP A O 1
ATOM 1947 N N . SER A 1 273 ? 3.696 4.335 8.619 1.00 90.38 273 SER A N 1
ATOM 1948 C CA . SER A 1 273 ? 3.735 4.578 7.169 1.00 90.38 273 SER A CA 1
ATOM 1949 C C . SER A 1 273 ? 4.394 5.919 6.810 1.00 90.38 273 SER A C 1
ATOM 1951 O O . SER A 1 273 ? 5.279 5.976 5.951 1.00 90.38 273 SER A O 1
ATOM 1953 N N . ILE A 1 274 ? 4.037 7.001 7.513 1.00 91.19 274 ILE A N 1
ATOM 1954 C CA . ILE A 1 274 ? 4.652 8.324 7.317 1.00 91.19 274 ILE A CA 1
ATOM 1955 C C . ILE A 1 274 ? 6.135 8.292 7.712 1.00 91.19 274 ILE A C 1
ATOM 1957 O O . ILE A 1 274 ? 6.980 8.823 6.992 1.00 91.19 274 ILE A O 1
ATOM 1961 N N . SER A 1 275 ? 6.478 7.635 8.826 1.00 91.00 275 SER A N 1
ATOM 1962 C CA . SER A 1 275 ? 7.868 7.475 9.271 1.00 91.00 275 SER A CA 1
ATOM 1963 C C . SER A 1 275 ? 8.700 6.694 8.255 1.00 91.00 275 SER A C 1
ATOM 1965 O O . SER A 1 275 ? 9.827 7.087 7.954 1.00 91.00 275 SER A O 1
ATOM 1967 N N . SER A 1 276 ? 8.142 5.620 7.692 1.00 87.31 276 SER A N 1
ATOM 1968 C CA . SER A 1 276 ? 8.773 4.852 6.617 1.00 87.31 276 SER A CA 1
ATOM 1969 C C . SER A 1 276 ? 8.984 5.710 5.368 1.00 87.31 276 SER A C 1
ATOM 1971 O O . SER A 1 276 ? 10.102 5.787 4.862 1.00 87.31 276 SER A O 1
ATOM 1973 N N . SER A 1 277 ? 7.959 6.452 4.934 1.00 87.94 277 SER A N 1
ATOM 1974 C CA . SER A 1 277 ? 8.052 7.387 3.800 1.00 87.94 277 SER A CA 1
ATOM 1975 C C . SER A 1 277 ? 9.155 8.429 4.003 1.00 87.94 277 SER A C 1
ATOM 1977 O O . SER A 1 277 ? 9.948 8.690 3.102 1.00 87.94 277 SER A O 1
ATOM 1979 N N . TYR A 1 278 ? 9.255 8.989 5.209 1.00 87.94 278 TYR A N 1
ATOM 1980 C CA . TYR A 1 278 ? 10.295 9.951 5.564 1.00 87.94 278 TYR A CA 1
ATOM 1981 C C . TYR A 1 278 ? 11.699 9.333 5.541 1.00 87.94 278 TYR A C 1
ATOM 1983 O O . TYR A 1 278 ? 12.625 9.911 4.971 1.00 87.94 278 TYR A O 1
ATOM 1991 N N . LYS A 1 279 ? 11.869 8.142 6.130 1.00 87.19 279 LYS A N 1
ATOM 1992 C CA . LYS A 1 279 ? 13.151 7.417 6.124 1.00 87.19 279 LYS A CA 1
ATOM 1993 C C . LYS A 1 279 ? 13.590 7.073 4.702 1.00 87.19 279 LYS A C 1
ATOM 1995 O O . LYS A 1 279 ? 14.764 7.241 4.392 1.00 87.19 279 LYS A O 1
ATOM 2000 N N . SER A 1 280 ? 12.660 6.647 3.852 1.00 81.62 280 SER A N 1
ATOM 2001 C CA . SER A 1 280 ? 12.919 6.311 2.447 1.00 81.62 280 SER A CA 1
ATOM 2002 C C . SER A 1 280 ? 13.259 7.540 1.602 1.00 81.62 280 SER A C 1
ATOM 2004 O O . SER A 1 280 ? 14.107 7.463 0.718 1.00 81.62 280 SER A O 1
ATOM 2006 N N . ALA A 1 281 ? 12.659 8.694 1.902 1.00 84.69 281 ALA A N 1
ATOM 2007 C CA . ALA A 1 281 ? 12.998 9.956 1.248 1.00 84.69 281 ALA A CA 1
ATOM 2008 C C . ALA A 1 281 ? 14.362 10.522 1.693 1.00 84.69 281 ALA A C 1
ATOM 2010 O O . ALA A 1 281 ? 14.930 11.378 1.015 1.00 84.69 281 ALA A O 1
ATOM 2011 N N . LYS A 1 282 ? 14.924 10.059 2.818 1.00 79.44 282 LYS A N 1
ATOM 2012 C CA . LYS A 1 282 ? 16.206 10.553 3.334 1.00 79.44 282 LYS A CA 1
ATOM 2013 C C . LYS A 1 282 ? 17.347 10.199 2.372 1.00 79.44 282 LYS A C 1
ATOM 2015 O O . LYS A 1 282 ? 17.667 9.032 2.182 1.00 79.44 282 LYS A O 1
ATOM 2020 N N . GLY A 1 283 ? 17.991 11.222 1.808 1.00 70.38 283 GLY A N 1
ATOM 2021 C CA . GLY A 1 283 ? 19.048 11.053 0.802 1.00 70.38 283 GLY A CA 1
ATOM 2022 C C . GLY A 1 283 ? 18.533 10.900 -0.635 1.00 70.38 283 GLY A C 1
ATOM 2023 O O . GLY A 1 283 ? 19.337 10.661 -1.530 1.00 70.38 283 GLY A O 1
ATOM 2024 N N . SER A 1 284 ? 17.221 11.048 -0.848 1.00 74.94 284 SER A N 1
ATOM 2025 C CA . SER A 1 284 ? 16.609 11.237 -2.170 1.00 74.94 284 SER A CA 1
ATOM 2026 C C . SER A 1 284 ? 16.481 12.734 -2.496 1.00 74.94 284 SER A C 1
ATOM 2028 O O . SER A 1 284 ? 16.960 13.580 -1.735 1.00 74.94 284 SER A O 1
ATOM 2030 N N . ASP A 1 285 ? 15.840 13.077 -3.619 1.00 72.69 285 ASP A N 1
ATOM 2031 C CA . ASP A 1 285 ? 15.499 14.472 -3.915 1.00 72.69 285 ASP A CA 1
ATOM 2032 C C . ASP A 1 285 ? 14.567 15.081 -2.845 1.00 72.69 285 ASP A C 1
ATOM 2034 O O . ASP A 1 285 ? 13.871 14.376 -2.107 1.00 72.69 285 ASP A O 1
ATOM 2038 N N . SER A 1 286 ? 14.562 16.414 -2.740 1.00 69.56 286 SER A N 1
ATOM 2039 C CA . SER A 1 286 ? 13.785 17.152 -1.730 1.00 69.56 286 SER A CA 1
ATOM 2040 C C . SER A 1 286 ? 12.270 16.959 -1.857 1.00 69.56 286 SER A C 1
ATOM 2042 O O . SER A 1 286 ? 11.527 17.276 -0.930 1.00 69.56 286 SER A O 1
ATOM 2044 N N . SER A 1 287 ? 11.817 16.430 -2.991 1.00 80.19 287 SER A N 1
ATOM 2045 C CA . SER A 1 287 ? 10.416 16.278 -3.363 1.00 80.19 287 SER A CA 1
ATOM 2046 C C . SER A 1 287 ? 9.844 14.896 -3.015 1.00 80.19 287 SER A C 1
ATOM 2048 O O . SER A 1 287 ? 8.634 14.728 -2.841 1.00 80.19 287 SER A O 1
ATOM 2050 N N . ALA A 1 288 ? 10.719 13.901 -2.831 1.00 84.88 288 ALA A N 1
ATOM 2051 C CA . ALA A 1 288 ? 10.365 12.499 -2.648 1.00 84.88 288 ALA A CA 1
ATOM 2052 C C . ALA A 1 288 ? 9.408 12.265 -1.471 1.00 84.88 288 ALA A C 1
ATOM 2054 O O . ALA A 1 288 ? 8.479 11.460 -1.571 1.00 84.88 288 ALA A O 1
ATOM 2055 N N . PHE A 1 289 ? 9.589 12.993 -0.363 1.00 89.38 289 PHE A N 1
ATOM 2056 C CA . PHE A 1 289 ? 8.692 12.884 0.786 1.00 89.38 289 PHE A CA 1
ATOM 2057 C C . PHE A 1 289 ? 7.292 13.432 0.475 1.00 89.38 289 PHE A C 1
ATOM 2059 O O . PHE A 1 289 ? 6.304 12.743 0.724 1.00 89.38 289 PHE A O 1
ATOM 2066 N N . GLY A 1 290 ? 7.203 14.633 -0.111 1.00 89.50 290 GLY A N 1
ATOM 2067 C CA . GLY A 1 290 ? 5.931 15.261 -0.487 1.00 89.50 290 GLY A CA 1
ATOM 2068 C C . GLY A 1 290 ? 5.145 14.399 -1.471 1.00 89.50 290 GLY A C 1
ATOM 2069 O O . GLY A 1 290 ? 3.977 14.082 -1.236 1.00 89.50 290 GLY A O 1
ATOM 2070 N N . LYS A 1 291 ? 5.825 13.901 -2.506 1.00 90.44 291 LYS A N 1
ATOM 2071 C CA . LYS A 1 291 ? 5.280 12.921 -3.448 1.00 90.44 291 LYS A CA 1
ATOM 2072 C C . LYS A 1 291 ? 4.756 11.660 -2.766 1.00 90.44 291 LYS A C 1
ATOM 2074 O O . LYS A 1 291 ? 3.673 11.188 -3.115 1.00 90.44 291 LYS A O 1
ATOM 2079 N N . SER A 1 292 ? 5.506 11.104 -1.811 1.00 91.06 292 SER A N 1
ATOM 2080 C CA . SER A 1 292 ? 5.093 9.907 -1.071 1.00 91.06 292 SER A CA 1
ATOM 2081 C C . SER A 1 292 ? 3.788 10.149 -0.315 1.00 91.06 292 SER A C 1
ATOM 2083 O O . SER A 1 292 ? 2.887 9.317 -0.375 1.00 91.06 292 SER A O 1
ATOM 2085 N N . LEU A 1 293 ? 3.633 11.314 0.323 1.00 92.88 293 LEU A N 1
ATOM 2086 C CA . LEU A 1 293 ? 2.398 11.662 1.030 1.00 92.88 293 LEU A CA 1
ATOM 2087 C C . LEU A 1 293 ? 1.211 11.871 0.079 1.00 92.88 293 LEU A C 1
ATOM 2089 O O . LEU A 1 293 ? 0.116 11.383 0.357 1.00 92.88 293 LEU A O 1
ATOM 2093 N N . ILE A 1 294 ? 1.414 12.540 -1.061 1.00 93.38 294 ILE A N 1
ATOM 2094 C CA . ILE A 1 294 ? 0.373 12.706 -2.094 1.00 93.38 294 ILE A CA 1
ATOM 2095 C C . ILE A 1 294 ? -0.047 11.334 -2.644 1.00 93.38 294 ILE A C 1
ATOM 2097 O O . ILE A 1 294 ? -1.238 11.036 -2.765 1.00 93.38 294 ILE A O 1
ATOM 2101 N N . THR A 1 295 ? 0.922 10.458 -2.915 1.00 93.75 295 THR A N 1
ATOM 2102 C CA . THR A 1 295 ? 0.677 9.080 -3.369 1.00 93.75 295 THR A CA 1
ATOM 2103 C C . THR A 1 295 ? -0.077 8.272 -2.311 1.00 93.75 295 THR A C 1
ATOM 2105 O O . THR A 1 295 ? -1.019 7.552 -2.628 1.00 93.75 295 THR A O 1
ATOM 2108 N N . GLN A 1 296 ? 0.282 8.418 -1.035 1.00 92.75 296 GLN A N 1
ATOM 2109 C CA . GLN A 1 296 ? -0.409 7.743 0.060 1.00 92.75 296 GLN A CA 1
ATOM 2110 C C . GLN A 1 296 ? -1.860 8.225 0.186 1.00 92.75 296 GLN A C 1
ATOM 2112 O O . GLN A 1 296 ? -2.770 7.402 0.268 1.00 92.75 296 GLN A O 1
ATOM 2117 N N . TYR A 1 297 ? -2.101 9.540 0.144 1.00 93.88 297 TYR A N 1
ATOM 2118 C CA . TYR A 1 297 ? -3.455 10.098 0.181 1.00 93.88 297 TYR A CA 1
ATOM 2119 C C . TYR A 1 297 ? -4.326 9.557 -0.952 1.00 93.88 297 TYR A C 1
ATOM 2121 O O . TYR A 1 297 ? -5.458 9.127 -0.730 1.00 93.88 297 TYR A O 1
ATOM 2129 N N . THR A 1 298 ? -3.798 9.570 -2.171 1.00 92.62 298 THR A N 1
ATOM 2130 C CA . THR A 1 298 ? -4.517 9.143 -3.377 1.00 92.62 298 THR A CA 1
ATOM 2131 C C . THR A 1 298 ? -4.790 7.638 -3.401 1.00 92.62 298 THR A C 1
ATOM 2133 O O . THR A 1 298 ? -5.841 7.233 -3.890 1.00 92.62 298 THR A O 1
ATOM 2136 N N . ALA A 1 299 ? -3.910 6.819 -2.814 1.00 89.81 299 ALA A N 1
ATOM 2137 C CA . ALA A 1 299 ? -4.094 5.370 -2.701 1.00 89.81 299 ALA A CA 1
ATOM 2138 C C . ALA A 1 299 ? -5.169 4.948 -1.678 1.00 89.81 299 ALA A C 1
ATOM 2140 O O . ALA A 1 299 ? -5.744 3.863 -1.811 1.00 89.81 299 ALA A O 1
ATOM 2141 N N . MET A 1 300 ? -5.431 5.776 -0.663 1.00 90.62 300 MET A N 1
ATOM 2142 C CA . MET A 1 300 ? -6.421 5.482 0.377 1.00 90.62 300 MET A CA 1
ATOM 2143 C C . MET A 1 300 ? -7.864 5.632 -0.123 1.00 90.62 300 MET A C 1
ATOM 2145 O O . MET A 1 300 ? -8.171 6.520 -0.920 1.00 90.62 300 MET A O 1
ATOM 2149 N N . SER A 1 301 ? -8.771 4.798 0.388 1.00 89.62 301 SER A N 1
ATOM 2150 C CA . SER A 1 301 ? -10.215 4.997 0.257 1.00 89.62 301 SER A CA 1
ATOM 2151 C C . SER A 1 301 ? -10.685 6.200 1.080 1.00 89.62 301 SER A C 1
ATOM 2153 O O . SER A 1 301 ? -9.978 6.700 1.960 1.00 89.62 301 SER A O 1
ATOM 2155 N N . ASP A 1 302 ? -11.907 6.665 0.823 1.00 90.12 302 ASP A N 1
ATOM 2156 C CA . ASP A 1 302 ? -12.490 7.772 1.587 1.00 90.12 302 ASP A CA 1
ATOM 2157 C C . ASP A 1 302 ? -12.632 7.420 3.077 1.00 90.12 302 ASP A C 1
ATOM 2159 O O . ASP A 1 302 ? -12.409 8.267 3.941 1.00 90.12 302 ASP A O 1
ATOM 2163 N N . GLU A 1 303 ? -12.927 6.159 3.396 1.00 92.56 303 GLU A N 1
ATOM 2164 C CA . GLU A 1 303 ? -13.008 5.689 4.780 1.00 92.56 303 GLU A CA 1
ATOM 2165 C C . GLU A 1 303 ? -11.637 5.601 5.447 1.00 92.56 303 GLU A C 1
ATOM 2167 O O . GLU A 1 303 ? -11.499 6.008 6.597 1.00 92.56 303 GLU A O 1
ATOM 2172 N N . GLU A 1 304 ? -10.611 5.135 4.735 1.00 93.75 304 GLU A N 1
ATOM 2173 C CA . GLU A 1 304 ? -9.239 5.111 5.252 1.00 93.75 304 GLU A CA 1
ATOM 2174 C C . GLU A 1 304 ? -8.740 6.529 5.555 1.00 93.75 304 GLU A C 1
ATOM 2176 O O . GLU A 1 304 ? -8.219 6.785 6.643 1.00 93.75 304 GLU A O 1
ATOM 2181 N N . ARG A 1 305 ? -8.984 7.484 4.644 1.00 94.44 305 ARG A N 1
ATOM 2182 C CA . ARG A 1 305 ? -8.668 8.906 4.858 1.00 94.44 305 ARG A CA 1
ATOM 2183 C C . ARG A 1 305 ? -9.400 9.461 6.071 1.00 94.44 305 ARG A C 1
ATOM 2185 O O . ARG A 1 305 ? -8.773 10.085 6.926 1.00 94.44 305 ARG A O 1
ATOM 2192 N N . GLN A 1 306 ? -10.708 9.216 6.163 1.00 94.94 306 GLN A N 1
ATOM 2193 C CA . GLN A 1 306 ? -11.536 9.696 7.265 1.00 94.94 306 GLN A CA 1
ATOM 2194 C C . GLN A 1 306 ? -11.051 9.135 8.610 1.00 94.94 306 GLN A C 1
ATOM 2196 O O . GLN A 1 306 ? -10.878 9.900 9.557 1.00 94.94 306 GLN A O 1
ATOM 2201 N N . ALA A 1 307 ? -10.787 7.828 8.689 1.00 95.75 307 ALA A N 1
ATOM 2202 C CA . ALA A 1 307 ? -10.320 7.170 9.908 1.00 95.75 307 ALA A CA 1
ATOM 2203 C C . ALA A 1 307 ? -8.927 7.658 10.337 1.00 95.75 307 ALA A C 1
ATOM 2205 O O . ALA A 1 307 ? -8.668 7.842 11.526 1.00 95.75 307 ALA A O 1
ATOM 2206 N N .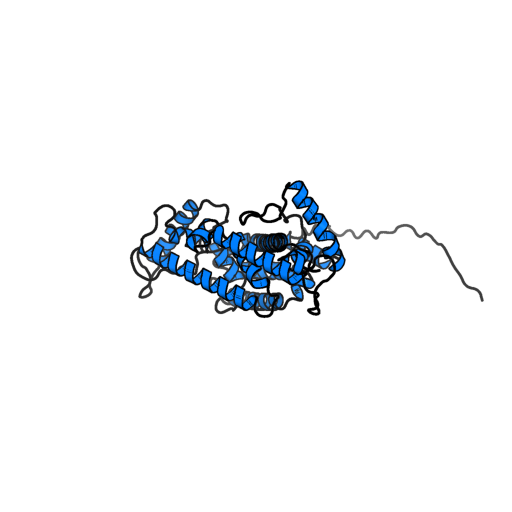 ALA A 1 308 ? -8.033 7.900 9.374 1.00 94.25 308 ALA A N 1
ATOM 2207 C CA . ALA A 1 308 ? -6.680 8.385 9.630 1.00 94.25 308 ALA A CA 1
ATOM 2208 C C . ALA A 1 308 ? -6.588 9.916 9.802 1.00 94.25 308 ALA A C 1
ATOM 2210 O O . ALA A 1 308 ? -5.511 10.428 10.111 1.00 94.25 308 ALA A O 1
ATOM 2211 N N . GLY A 1 309 ? -7.689 10.652 9.613 1.00 93.75 309 GLY A N 1
ATOM 2212 C CA . GLY A 1 309 ? -7.735 12.112 9.736 1.00 93.75 309 GLY A CA 1
ATOM 2213 C C . GLY A 1 309 ? -7.109 12.874 8.563 1.00 93.75 309 GLY A C 1
ATOM 2214 O O . GLY A 1 309 ? -6.758 14.046 8.709 1.00 93.75 309 GLY A O 1
ATOM 2215 N N . TRP A 1 310 ? -6.957 12.241 7.398 1.00 93.94 310 TRP A N 1
ATOM 2216 C CA . TRP A 1 310 ? -6.486 12.916 6.191 1.00 93.94 310 TRP A CA 1
ATOM 2217 C C . TRP A 1 310 ? -7.637 13.675 5.538 1.00 93.94 310 TRP A C 1
ATOM 2219 O O . TRP A 1 310 ? -8.656 13.095 5.170 1.00 93.94 310 TRP A O 1
ATOM 2229 N N . THR A 1 311 ? -7.467 14.985 5.379 1.00 92.44 311 THR A N 1
ATOM 2230 C CA . THR A 1 311 ? -8.504 15.868 4.832 1.00 92.44 311 THR A CA 1
ATOM 2231 C C . THR A 1 311 ? -8.148 16.346 3.423 1.00 92.44 311 THR A C 1
ATOM 2233 O O . THR A 1 311 ? -6.961 16.456 3.103 1.00 92.44 311 THR A O 1
ATOM 2236 N N . PRO A 1 312 ? -9.144 16.724 2.598 1.00 91.62 312 PRO A N 1
ATOM 2237 C CA . PRO A 1 312 ? -8.887 17.385 1.318 1.00 91.62 312 PRO A CA 1
ATOM 2238 C C . PRO A 1 312 ? -8.019 18.640 1.469 1.00 91.62 312 PRO A C 1
ATOM 2240 O O . PRO A 1 312 ? -7.068 18.827 0.724 1.00 91.62 312 PRO A O 1
ATOM 2243 N N . ALA A 1 313 ? -8.243 19.436 2.519 1.00 91.31 313 ALA A N 1
ATOM 2244 C CA . ALA A 1 313 ? -7.431 20.621 2.791 1.00 91.31 313 ALA A CA 1
ATOM 2245 C C . ALA A 1 313 ? -5.958 20.290 3.102 1.00 91.31 313 ALA A C 1
ATOM 2247 O O . ALA A 1 313 ? -5.064 21.063 2.757 1.00 91.31 313 ALA A O 1
ATOM 2248 N N . LEU A 1 314 ? -5.682 19.158 3.764 1.00 90.00 314 LEU A N 1
ATOM 2249 C CA . LEU A 1 314 ? -4.311 18.679 3.953 1.00 90.00 314 LEU A CA 1
ATOM 2250 C C . LEU A 1 314 ? -3.691 18.283 2.609 1.00 90.00 314 LEU A C 1
ATOM 2252 O O . LEU A 1 314 ? -2.552 18.655 2.337 1.00 90.00 314 LEU A O 1
ATOM 2256 N N . TYR A 1 315 ? -4.445 17.574 1.766 1.00 91.62 315 TYR A N 1
ATOM 2257 C CA . TYR A 1 315 ? -4.029 17.224 0.409 1.00 91.62 315 TYR A CA 1
ATOM 2258 C C . TYR A 1 315 ? -3.684 18.457 -0.432 1.00 91.62 315 TYR A C 1
ATOM 2260 O O . TYR A 1 315 ? -2.574 18.531 -0.958 1.00 91.62 315 TYR A O 1
ATOM 2268 N N . ASP A 1 316 ? -4.558 19.461 -0.465 1.00 89.38 316 ASP A N 1
ATOM 2269 C CA . ASP A 1 316 ? -4.336 20.692 -1.227 1.00 89.38 316 ASP A CA 1
ATOM 2270 C C . ASP A 1 316 ? -3.059 21.413 -0.776 1.00 89.38 316 ASP A C 1
ATOM 2272 O O . ASP A 1 316 ? -2.279 21.897 -1.597 1.00 89.38 316 ASP A O 1
ATOM 2276 N N . LYS A 1 317 ? -2.790 21.431 0.537 1.00 89.25 317 LYS A 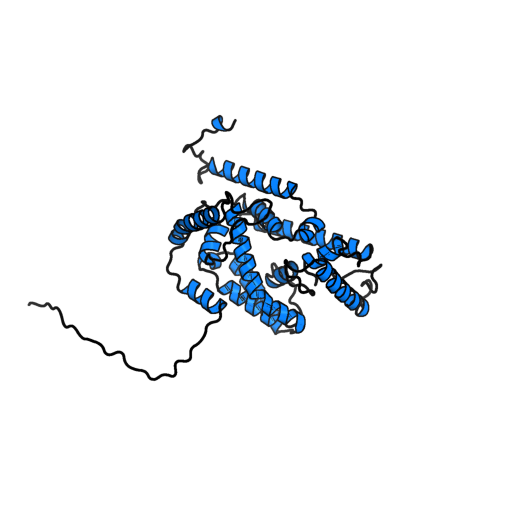N 1
ATOM 2277 C CA . LYS A 1 317 ? -1.546 21.991 1.084 1.00 89.25 317 LYS A CA 1
ATOM 2278 C C . LYS A 1 317 ? -0.312 21.196 0.669 1.00 89.25 317 LYS A C 1
ATOM 2280 O O . LYS A 1 317 ? 0.706 21.808 0.359 1.00 89.25 317 LYS A O 1
ATOM 2285 N N . MET A 1 318 ? -0.381 19.864 0.659 1.00 90.38 318 MET A N 1
ATOM 2286 C CA . MET A 1 318 ? 0.734 19.022 0.210 1.00 90.38 318 MET A CA 1
ATOM 2287 C C . MET A 1 318 ? 1.050 19.266 -1.268 1.00 90.38 318 MET A C 1
ATOM 2289 O O . MET A 1 318 ? 2.214 19.463 -1.606 1.00 90.38 318 MET A O 1
ATOM 2293 N N . VAL A 1 319 ? 0.026 19.338 -2.124 1.00 87.81 319 VAL A N 1
ATOM 2294 C CA . VAL A 1 319 ? 0.186 19.660 -3.552 1.00 87.81 319 VAL A CA 1
ATOM 2295 C C . VAL A 1 319 ? 0.760 21.067 -3.739 1.00 87.81 319 VAL A C 1
ATOM 2297 O O . VAL A 1 319 ? 1.700 21.252 -4.508 1.00 87.81 319 VAL A O 1
ATOM 2300 N N . ALA A 1 320 ? 0.263 22.064 -3.003 1.00 86.38 320 ALA A N 1
ATOM 2301 C CA . ALA A 1 320 ? 0.775 23.431 -3.091 1.00 86.38 320 ALA A CA 1
ATOM 2302 C C . ALA A 1 320 ? 2.255 23.539 -2.679 1.00 86.38 320 ALA A C 1
ATOM 2304 O O . ALA A 1 320 ? 3.034 24.204 -3.362 1.00 86.38 320 ALA A O 1
ATOM 2305 N N . LEU A 1 321 ? 2.654 22.874 -1.588 1.00 85.75 321 LEU A N 1
ATOM 2306 C CA . LEU A 1 321 ? 4.047 22.837 -1.125 1.00 85.75 321 LEU A CA 1
ATOM 2307 C C . LEU A 1 321 ? 4.964 22.134 -2.127 1.00 85.75 321 LEU A C 1
ATOM 2309 O O . LEU A 1 321 ? 6.077 22.592 -2.374 1.00 85.75 321 LEU A O 1
ATOM 2313 N N . GLN A 1 322 ? 4.483 21.047 -2.721 1.00 84.19 322 GLN A N 1
ATOM 2314 C CA . GLN A 1 322 ? 5.199 20.304 -3.745 1.00 84.19 322 GLN A CA 1
ATOM 2315 C C . GLN A 1 322 ? 5.416 21.154 -5.006 1.00 84.19 322 GLN A C 1
ATOM 2317 O O . GLN A 1 322 ? 6.550 21.328 -5.442 1.00 84.19 322 GLN A O 1
ATOM 2322 N N . ASN A 1 323 ? 4.361 21.795 -5.512 1.00 81.25 323 ASN A N 1
ATOM 2323 C CA . ASN A 1 323 ? 4.450 22.693 -6.665 1.00 81.25 323 ASN A CA 1
ATOM 2324 C C . ASN A 1 323 ? 5.369 23.893 -6.400 1.00 81.25 323 ASN A C 1
ATOM 2326 O O . ASN A 1 323 ? 6.052 24.368 -7.306 1.00 81.25 323 ASN A O 1
ATOM 2330 N N . LEU A 1 324 ? 5.406 24.396 -5.162 1.00 81.38 324 LEU A N 1
ATOM 2331 C CA . LEU A 1 324 ? 6.357 25.432 -4.763 1.00 81.38 324 LEU A CA 1
ATOM 2332 C C . LEU A 1 324 ? 7.802 24.913 -4.784 1.00 81.38 324 LEU A C 1
ATOM 2334 O O . LEU A 1 324 ? 8.679 25.613 -5.283 1.00 81.38 324 LEU A O 1
ATOM 2338 N N . SER A 1 325 ? 8.047 23.701 -4.274 1.00 79.06 325 SER A N 1
ATOM 2339 C CA . SER A 1 325 ? 9.366 23.057 -4.319 1.00 79.06 325 SER A CA 1
ATOM 2340 C C . SER A 1 325 ? 9.857 22.887 -5.757 1.00 79.06 325 SER A C 1
ATOM 2342 O O . SER A 1 325 ? 11.002 23.222 -6.050 1.00 79.06 325 SER A O 1
ATOM 2344 N N . ASP A 1 326 ? 8.992 22.430 -6.661 1.00 74.31 326 ASP A N 1
ATOM 2345 C CA . ASP A 1 326 ? 9.348 22.221 -8.068 1.00 74.31 326 ASP A CA 1
ATOM 2346 C C . ASP A 1 326 ? 9.616 23.553 -8.784 1.00 74.31 326 ASP A C 1
ATOM 2348 O O . ASP A 1 326 ? 10.596 23.684 -9.521 1.00 74.31 326 ASP A O 1
ATOM 2352 N N . LYS A 1 327 ? 8.814 24.589 -8.497 1.00 75.00 327 LYS A N 1
ATOM 2353 C CA . LYS A 1 327 ? 9.077 25.954 -8.979 1.00 75.00 327 LYS A CA 1
ATOM 2354 C C . LYS A 1 327 ? 10.421 26.474 -8.489 1.00 75.00 327 LYS A C 1
ATOM 2356 O O . LYS A 1 327 ? 11.198 26.967 -9.298 1.00 75.00 327 LYS A O 1
ATOM 2361 N N . LEU A 1 328 ? 10.721 26.338 -7.199 1.00 74.31 328 LEU A N 1
ATOM 2362 C CA . LEU A 1 328 ? 12.013 26.741 -6.642 1.00 74.31 328 LEU A CA 1
ATOM 2363 C C . LEU A 1 328 ? 13.161 25.992 -7.315 1.00 74.31 328 LEU A C 1
ATOM 2365 O O . LEU A 1 328 ? 14.122 26.627 -7.728 1.00 74.31 328 LEU A O 1
ATOM 2369 N N . ALA A 1 329 ? 13.042 24.675 -7.489 1.00 74.75 329 ALA A N 1
ATOM 2370 C CA . ALA A 1 329 ? 14.051 23.875 -8.174 1.00 74.75 329 ALA A CA 1
ATOM 2371 C C . ALA A 1 329 ? 14.268 24.337 -9.624 1.00 74.75 329 ALA A C 1
ATOM 2373 O O . ALA A 1 329 ? 15.407 24.419 -10.066 1.00 74.75 329 ALA A O 1
ATOM 2374 N N . SER A 1 330 ? 13.206 24.719 -10.344 1.00 72.88 330 SER A N 1
ATOM 2375 C CA . SER A 1 330 ? 13.310 25.205 -11.729 1.00 72.88 330 SER A CA 1
ATOM 2376 C C . SER A 1 330 ? 14.085 26.523 -11.882 1.00 72.88 330 SER A C 1
ATOM 2378 O O . SER A 1 330 ? 14.621 26.798 -12.959 1.00 72.88 330 SER A O 1
ATOM 2380 N N . LEU A 1 331 ? 14.184 27.318 -10.807 1.00 75.06 331 LEU A N 1
ATOM 2381 C CA . LEU A 1 331 ? 14.956 28.563 -10.772 1.00 75.06 331 LEU A CA 1
ATOM 2382 C C . LEU A 1 331 ? 16.466 28.327 -10.660 1.00 75.06 331 LEU A C 1
ATOM 2384 O O . LEU A 1 331 ? 17.226 29.283 -10.800 1.00 75.06 331 LEU A O 1
ATOM 2388 N N . PHE A 1 332 ? 16.915 27.092 -10.424 1.00 77.75 332 PHE A N 1
ATOM 2389 C CA . PHE A 1 332 ? 18.328 26.755 -10.293 1.00 77.75 332 PHE A CA 1
ATOM 2390 C C . PHE A 1 332 ? 18.725 25.644 -11.270 1.00 77.75 332 PHE A C 1
ATOM 2392 O O . PHE A 1 332 ? 18.008 24.671 -11.486 1.00 77.75 332 PHE A O 1
ATOM 2399 N N . ASN A 1 333 ? 19.899 25.783 -11.870 1.00 74.88 333 ASN A N 1
ATOM 2400 C CA . ASN A 1 333 ? 20.545 24.730 -12.635 1.00 74.88 333 ASN A CA 1
ATOM 2401 C C . ASN A 1 333 ? 21.058 23.621 -11.692 1.00 74.88 333 ASN A C 1
ATOM 2403 O O . ASN A 1 333 ? 21.254 23.861 -10.496 1.00 74.88 333 ASN A O 1
ATOM 2407 N N . PRO A 1 334 ? 21.366 22.418 -12.214 1.00 67.38 334 PRO A N 1
ATOM 2408 C CA . PRO A 1 334 ? 21.939 21.325 -11.419 1.00 67.38 334 PRO A CA 1
ATOM 2409 C C . PRO A 1 334 ? 23.267 21.662 -10.719 1.00 67.38 334 PRO A C 1
ATOM 2411 O O . PRO A 1 334 ? 23.645 20.987 -9.767 1.00 67.38 334 PRO A O 1
ATOM 2414 N N . ASP A 1 335 ? 23.978 22.692 -11.186 1.00 73.00 335 ASP A N 1
ATOM 2415 C CA . ASP A 1 335 ? 25.218 23.210 -10.593 1.00 73.00 335 ASP A CA 1
ATOM 2416 C C . ASP A 1 335 ? 24.981 24.275 -9.500 1.00 73.00 335 ASP A C 1
ATOM 2418 O O . ASP A 1 335 ? 25.933 24.843 -8.966 1.00 73.00 335 ASP A O 1
ATOM 2422 N N . GLY A 1 336 ? 23.716 24.543 -9.157 1.00 68.62 336 GLY A N 1
ATOM 2423 C CA . GLY A 1 336 ? 23.311 25.526 -8.154 1.00 68.62 336 GLY A CA 1
ATOM 2424 C C . GLY A 1 336 ? 23.324 26.976 -8.643 1.00 68.62 336 GLY A C 1
ATOM 2425 O O . GLY A 1 336 ? 23.006 27.875 -7.863 1.00 68.62 336 GLY A O 1
ATOM 2426 N N . SER A 1 337 ? 23.667 27.235 -9.909 1.00 76.12 337 SER A N 1
ATOM 2427 C CA . SER A 1 337 ? 23.536 28.570 -10.499 1.00 76.12 337 SER A CA 1
ATOM 2428 C C . SER A 1 337 ? 22.071 28.906 -10.780 1.00 76.12 337 SER A C 1
ATOM 2430 O O . SER A 1 337 ? 21.249 28.019 -10.986 1.00 76.12 337 SER A O 1
ATOM 2432 N N . VAL A 1 338 ? 21.714 30.191 -10.784 1.00 76.50 338 VAL A N 1
ATOM 2433 C CA . VAL A 1 338 ? 20.351 30.613 -11.143 1.00 76.50 338 VAL A CA 1
ATOM 2434 C C . VAL A 1 338 ? 20.111 30.316 -12.623 1.00 76.50 338 VAL A C 1
ATOM 2436 O O . VAL A 1 338 ? 20.910 30.693 -13.481 1.00 76.50 338 VAL A O 1
ATOM 2439 N N . ASN A 1 339 ? 18.993 29.665 -12.924 1.00 70.75 339 ASN A N 1
ATOM 2440 C CA . ASN A 1 339 ? 18.530 29.425 -14.278 1.00 70.75 339 ASN A CA 1
ATOM 2441 C C . ASN A 1 339 ? 18.033 30.751 -14.883 1.00 70.75 339 ASN A C 1
ATOM 2443 O O . ASN A 1 339 ? 16.914 31.193 -14.637 1.00 70.75 339 ASN A O 1
ATOM 2447 N N . THR A 1 340 ? 18.887 31.420 -15.660 1.00 63.56 340 THR A N 1
ATOM 2448 C CA . THR A 1 340 ? 18.605 32.728 -16.283 1.00 63.56 340 THR A CA 1
ATOM 2449 C C . THR A 1 340 ? 17.789 32.631 -17.580 1.00 63.56 340 THR A C 1
ATOM 2451 O O . THR A 1 340 ? 17.581 33.635 -18.259 1.00 63.56 340 THR A O 1
ATOM 2454 N N . GLY A 1 341 ? 17.307 31.435 -17.933 1.00 57.16 341 GLY A N 1
ATOM 2455 C CA . GLY A 1 341 ? 16.676 31.121 -19.215 1.00 57.16 341 GLY A CA 1
ATOM 2456 C C . GLY A 1 341 ? 15.205 31.516 -19.397 1.00 57.16 341 GLY A C 1
ATOM 2457 O O . GLY A 1 341 ? 14.610 31.055 -20.368 1.00 57.16 341 GLY A O 1
ATOM 2458 N N . GLY A 1 342 ? 14.587 32.339 -18.537 1.00 56.22 342 GLY A N 1
ATOM 2459 C CA . GLY A 1 342 ? 13.212 32.778 -18.833 1.00 56.22 342 GLY A CA 1
ATOM 2460 C C . GLY A 1 342 ? 12.453 33.663 -17.845 1.00 56.22 342 GLY A C 1
ATOM 2461 O O . GLY A 1 342 ? 11.496 34.297 -18.270 1.00 56.22 342 GLY A O 1
ATOM 2462 N N . THR A 1 343 ? 12.846 33.770 -16.576 1.00 54.19 343 THR A N 1
ATOM 2463 C CA . THR A 1 343 ? 12.171 34.662 -15.609 1.00 54.19 343 THR A CA 1
ATOM 2464 C C . THR A 1 343 ? 13.148 35.089 -14.525 1.00 54.19 343 THR A C 1
ATOM 2466 O O . THR A 1 343 ? 13.827 34.245 -13.941 1.00 54.19 343 THR A O 1
ATOM 2469 N N . SER A 1 344 ? 13.234 36.393 -14.268 1.00 54.31 344 SER A N 1
ATOM 2470 C CA . SER A 1 344 ? 14.069 36.956 -13.208 1.00 54.31 344 SER A CA 1
ATOM 2471 C C . SER A 1 344 ? 13.460 36.655 -11.837 1.00 54.31 344 SER A C 1
ATOM 2473 O O . SER A 1 344 ? 12.242 36.589 -11.696 1.00 54.31 344 SER A O 1
ATOM 2475 N N . LEU A 1 345 ? 14.287 36.553 -10.789 1.00 51.28 345 LEU A N 1
ATOM 2476 C CA . LEU A 1 345 ? 13.808 36.485 -9.398 1.00 51.28 345 LEU A CA 1
ATOM 2477 C C . LEU A 1 345 ? 12.920 37.698 -9.035 1.00 51.28 345 LEU A C 1
ATOM 2479 O O . LEU A 1 345 ? 12.080 37.610 -8.146 1.00 51.28 345 LEU A O 1
ATOM 2483 N N . LEU A 1 346 ? 13.106 38.820 -9.743 1.00 55.66 346 LEU A N 1
ATOM 2484 C CA . LEU A 1 346 ? 12.323 40.052 -9.610 1.00 55.66 346 LEU A CA 1
ATOM 2485 C C . LEU A 1 346 ? 10.925 39.967 -10.239 1.00 55.66 346 LEU A C 1
ATOM 2487 O O . LEU A 1 346 ? 10.085 40.782 -9.890 1.00 55.66 346 LEU A O 1
ATOM 2491 N N . ASP A 1 347 ? 10.661 39.000 -11.122 1.00 56.53 347 ASP A N 1
ATOM 2492 C CA . ASP A 1 347 ? 9.330 38.807 -11.721 1.00 56.53 347 ASP A CA 1
ATOM 2493 C C . ASP A 1 347 ? 8.386 38.006 -10.797 1.00 56.53 347 ASP A C 1
ATOM 2495 O O . ASP A 1 347 ? 7.205 37.841 -11.099 1.00 56.53 347 ASP A O 1
ATOM 2499 N N . TYR A 1 348 ? 8.909 37.492 -9.675 1.00 50.41 348 TYR A N 1
ATOM 2500 C CA . TYR A 1 348 ? 8.189 36.674 -8.690 1.00 50.41 348 TYR A CA 1
ATOM 2501 C C . TYR A 1 348 ? 7.975 37.364 -7.327 1.00 50.41 348 TYR A C 1
ATOM 2503 O O . TYR A 1 348 ? 7.370 36.751 -6.442 1.00 50.41 348 TYR A O 1
ATOM 2511 N N . LEU A 1 349 ? 8.463 38.600 -7.150 1.00 43.88 349 LEU A N 1
ATOM 2512 C CA . LEU A 1 349 ? 8.247 39.458 -5.971 1.00 43.88 349 LEU A CA 1
ATOM 2513 C C . LEU A 1 349 ? 7.190 40.526 -6.268 1.00 43.88 349 LEU A C 1
ATOM 2515 O O . LEU A 1 349 ? 6.389 40.807 -5.349 1.00 43.88 349 LEU A O 1
#

Foldseek 3Di:
DDDDDDDDDDDDDDDDDPDDPPPPPDDPLRVLLVCLVPDPDDLVNLLVVLVVVVVVQCVVLVHPFQDDLLEGSGDPLPPRLSSLVCQLVCPVVPHDLRSNLNSVVSLVVVLLVQQVVVLVVCLVFLQCLSSLVSNLSSLSSDHPVSCPDPVSVLQNVLSVQQNVVSVVDPNDGDDPRPPHPSLVSQQAQRFNFRCDLPDDLLVLQVVLLVVQCVQLVPDDDPQPHVDQPGGDDDCSRPHLSSLLCQLVCPPVSHDPSSNVNSLVVLQVVVVVQLVVQVVVCVVPDPLSSLSSVSSVSSSDHPSSCVSNVNDSVNNVVSSVVNVVVSVVVQLADPVRHGPPPDDDPVNVD